Protein AF-A0A3M2RIU7-F1 (afdb_monomer)

Solvent-accessible surface area (backbone atoms only — not comparable to full-atom values): 16379 Å² total; per-residue (Å²): 124,65,81,43,58,47,59,49,98,83,74,46,80,37,81,67,80,42,67,56,66,67,49,52,51,50,53,54,49,54,52,59,68,63,39,52,68,72,52,79,82,65,99,64,93,58,90,78,70,73,82,73,78,59,44,41,33,35,38,46,45,74,26,74,61,46,86,85,56,64,84,71,51,61,56,56,41,64,45,56,57,59,53,54,48,26,59,39,93,60,81,76,85,62,67,42,79,42,32,42,39,65,81,59,66,90,46,60,82,65,56,58,40,36,50,28,26,64,57,88,84,29,34,35,41,56,99,73,40,60,59,88,87,58,83,53,38,32,32,60,41,44,71,85,50,54,70,88,81,70,61,79,89,48,48,30,37,25,40,27,36,78,50,91,63,56,73,70,44,54,47,54,43,46,52,46,32,52,49,51,48,62,64,47,71,80,50,90,67,70,63,62,65,63,42,51,49,76,59,90,96,43,60,32,43,51,37,48,44,59,50,51,52,34,48,51,36,36,78,70,67,64,34,54,73,69,53,26,45,55,42,45,51,32,42,38,43,74,69,67,55,63,65,78,36,70,61,40,49,52,50,37,49,56,51,18,54,50,27,49,77,67,68,37,56,72,62,16,53,55,32,47,53,49,34,58,49,55,56,55,63,71,74,112

Secondary structure (DSSP, 8-state):
--EEEEE-TTS-EEEEEEE-HHHHHHHHHHHHHHS-----------TT---PPPEEEEEEEEEE--SSS-TTTHHHHHHHHHHHHHH-SS-STT-EEEEEEES-TT-HHHHTTS-EEEETTEEEE-TT---TT---EEEEE-GGGS-TTS-SS--EEEEEEEE-S-HHHHHHHHHHHHHHHHHHTT-S---S-EEEEEETTEEEEEEHHHHHHHHHHHHTTS--HHHHHHHHHHHHHHTT--PPPHHHHHHHHHHHHHHHHTT-HHHHHHHHHHHHHHHHHT--

Radius of gyration: 21.41 Å; Cα contacts (8 Å, |Δi|>4): 408; chains: 1; bounding box: 54×56×62 Å

Sequence (284 aa):
MSLRRSVDSHGIPDGPWKADTSDIEAVLSLWLWSMEEPTKAYDEEDPDIKTVEPRINRILSVHSDTAHTDAADRDDDIHEAMQLSLWHKRVNNGLQAYKLRNYHLAELAKSQHAVWWREGDEFVTNSNGPPVVSNDRQRFFGWSNMKKALMKGLSVFHEMMPSNSPLLLNYAQELYSTFLTAITQAVEDLGGNSQATRYGEFIGASNETVDEIQAALVTRGLCDADEAFACTIPTSRTQGLLQPPEEAIAMVGKLADNHLKQKRWNKYAGLANWRIRLLRDNVS

Organism: NCBI:txid2010991

Foldseek 3Di:
DDWDFDADPVRHGDDDIDDDPVVVVVVLVVVVVLADDQPPPDPDPPVPLDPDDAFEKEFLAKAFPPPPDDPVRVLVRVQVVLVLLQADPDDPPFWDKAWEDEPPLPCVVSVLRAKWFDDPRHTYDDPNGDDSPTPHIYHYANCVLDDPPRRDGTTIITTMGTDPDDPSLSVVLNVLLVVVLVVCLPPPELDADKDWDDDPLDIHIDGPSLVVQLCVCCVVPSGHNVSSSSSRVSSCVSSLRDQHDPVSLVVLVVSLVVCVVVVVVVSNVVSVSNSVSSVVSVVD

Nearest PDB structures (foldseek):
  6tmt-assembly1_B  TM=2.531E-01  e=8.350E+00  Pseudomonas phage EL
  4wbi-assembly1_A  TM=2.169E-01  e=8.840E+00  Mus musculus
  8c06-assembly1_D  TM=1.590E-01  e=7.038E+00  Homo sapiens

Structure (mmCIF, N/CA/C/O backbone):
data_AF-A0A3M2RIU7-F1
#
_entry.id   AF-A0A3M2RIU7-F1
#
loop_
_atom_site.group_PDB
_atom_site.id
_atom_site.type_symbol
_atom_site.label_atom_id
_atom_site.label_alt_id
_atom_site.label_comp_id
_atom_site.label_asym_id
_atom_site.label_entity_id
_atom_site.label_seq_id
_atom_site.pdbx_PDB_ins_code
_atom_site.Cartn_x
_atom_site.Cartn_y
_atom_site.Cartn_z
_atom_site.occupancy
_atom_site.B_iso_or_equiv
_atom_site.auth_seq_id
_atom_site.auth_comp_id
_atom_site.auth_asym_id
_atom_site.auth_atom_id
_atom_site.pdbx_PDB_model_num
ATOM 1 N N . MET A 1 1 ? 6.932 -2.140 -22.426 1.00 58.44 1 MET A N 1
ATOM 2 C CA . MET A 1 1 ? 7.097 -3.377 -21.638 1.00 58.44 1 MET A CA 1
ATOM 3 C C . MET A 1 1 ? 6.126 -4.420 -22.165 1.00 58.44 1 MET A C 1
ATOM 5 O O . MET A 1 1 ? 4.926 -4.171 -22.140 1.00 58.44 1 MET A O 1
ATOM 9 N N . SER A 1 2 ? 6.626 -5.542 -22.688 1.00 64.19 2 SER A N 1
ATOM 10 C CA . SER A 1 2 ? 5.772 -6.665 -23.105 1.00 64.19 2 SER A CA 1
ATOM 11 C C . SER A 1 2 ? 5.961 -7.855 -22.166 1.00 64.19 2 SER A C 1
ATOM 13 O O . SER A 1 2 ? 7.055 -8.405 -22.073 1.00 64.19 2 SER A O 1
ATOM 15 N N . LEU A 1 3 ? 4.899 -8.245 -21.458 1.00 71.12 3 LEU A N 1
ATOM 16 C CA . LEU A 1 3 ? 4.855 -9.525 -20.755 1.00 71.12 3 LEU A CA 1
ATOM 17 C C . LEU A 1 3 ? 4.483 -10.604 -21.765 1.00 71.12 3 LEU A C 1
ATOM 19 O O . LEU A 1 3 ? 3.485 -10.485 -22.474 1.00 71.12 3 LEU A O 1
ATOM 23 N N . ARG A 1 4 ? 5.305 -11.646 -21.854 1.00 78.50 4 ARG A N 1
ATOM 24 C CA . ARG A 1 4 ? 5.112 -12.748 -22.797 1.00 78.50 4 ARG A CA 1
ATOM 25 C C . ARG A 1 4 ? 5.033 -14.061 -22.044 1.00 78.50 4 ARG A C 1
ATOM 27 O O . ARG A 1 4 ? 5.776 -14.288 -21.094 1.00 78.50 4 ARG A O 1
ATOM 34 N N . ARG A 1 5 ? 4.164 -14.948 -22.504 1.00 81.06 5 ARG A N 1
ATOM 35 C CA . ARG A 1 5 ? 4.185 -16.363 -22.139 1.00 81.06 5 ARG A CA 1
ATOM 36 C C . ARG A 1 5 ? 4.580 -17.174 -23.358 1.00 81.06 5 ARG A C 1
ATOM 38 O O . ARG A 1 5 ? 4.293 -16.770 -24.485 1.00 81.06 5 ARG A O 1
ATOM 45 N N . SER A 1 6 ? 5.258 -18.296 -23.133 1.00 82.00 6 SER A N 1
ATOM 46 C CA . SER A 1 6 ? 5.339 -19.319 -24.174 1.00 82.00 6 SER A CA 1
ATOM 47 C C . SER A 1 6 ? 3.926 -19.781 -24.509 1.00 82.00 6 SER A C 1
ATOM 49 O O . SER A 1 6 ? 3.017 -19.692 -23.689 1.00 82.00 6 SER A O 1
ATOM 51 N N . VAL A 1 7 ? 3.737 -20.219 -25.741 1.00 86.25 7 VAL A N 1
ATOM 52 C CA . VAL A 1 7 ? 2.468 -20.754 -26.210 1.00 86.25 7 VAL A CA 1
ATOM 53 C C . VAL A 1 7 ? 2.772 -22.134 -26.762 1.00 86.25 7 VAL A C 1
ATOM 55 O O . VAL A 1 7 ? 3.765 -22.298 -27.475 1.00 86.25 7 VAL A O 1
ATOM 58 N N . ASP A 1 8 ? 1.980 -23.124 -26.372 1.00 86.06 8 ASP A N 1
ATOM 59 C CA . ASP A 1 8 ? 2.146 -24.492 -26.843 1.00 86.06 8 ASP A CA 1
ATOM 60 C C . ASP A 1 8 ? 1.701 -24.651 -28.312 1.00 86.06 8 ASP A C 1
ATOM 62 O O . ASP A 1 8 ? 1.256 -23.708 -28.976 1.00 86.06 8 ASP A O 1
ATOM 66 N N . SER A 1 9 ? 1.804 -25.874 -28.839 1.00 86.75 9 SER A N 1
ATOM 67 C CA . SER A 1 9 ? 1.379 -26.202 -30.206 1.00 86.75 9 SER A CA 1
ATOM 68 C C . SER A 1 9 ? -0.117 -25.989 -30.475 1.00 86.75 9 SER A C 1
ATOM 70 O O . SER A 1 9 ? -0.532 -26.043 -31.631 1.00 86.75 9 SER A O 1
ATOM 72 N N . HIS A 1 10 ? -0.928 -25.767 -29.439 1.00 86.31 10 HIS A N 1
ATOM 73 C CA . HIS A 1 10 ? -2.371 -25.558 -29.519 1.00 86.31 10 HIS A CA 1
ATOM 74 C C . HIS A 1 10 ? -2.781 -24.095 -29.328 1.00 86.31 10 HIS A C 1
ATOM 76 O O . HIS A 1 10 ? -3.973 -23.793 -29.358 1.00 86.31 10 HIS A O 1
ATOM 82 N N . GLY A 1 11 ? -1.827 -23.173 -29.168 1.00 80.31 11 GLY A N 1
ATOM 83 C CA . GLY A 1 11 ? -2.150 -21.771 -28.922 1.00 80.31 11 GLY A CA 1
ATOM 84 C C . GLY A 1 11 ? -2.457 -21.466 -27.451 1.00 80.31 11 GLY A C 1
ATOM 85 O O . GLY A 1 11 ? -2.898 -20.357 -27.147 1.00 80.31 11 GLY A O 1
ATOM 86 N N . ILE A 1 12 ? -2.229 -22.416 -26.539 1.00 83.44 12 ILE A N 1
ATOM 87 C CA . ILE A 1 12 ? -2.506 -22.258 -25.112 1.00 83.44 12 ILE A CA 1
ATOM 88 C C . ILE A 1 12 ? -1.255 -21.701 -24.419 1.00 83.44 12 ILE A C 1
ATOM 90 O O . ILE A 1 12 ? -0.153 -22.210 -24.644 1.00 83.44 12 ILE A O 1
ATOM 94 N N . PRO A 1 13 ? -1.379 -20.653 -23.583 1.00 82.75 13 PRO A N 1
ATOM 95 C CA . PRO A 1 13 ? -0.247 -20.133 -22.827 1.00 82.75 13 PRO A CA 1
ATOM 96 C C . PRO A 1 13 ? 0.348 -21.208 -21.908 1.00 82.75 13 PRO A C 1
ATOM 98 O O . PRO A 1 13 ? -0.333 -21.709 -21.015 1.00 82.75 13 PRO A O 1
ATOM 101 N N . ASP A 1 14 ? 1.629 -21.509 -22.098 1.00 82.62 14 ASP A N 1
ATOM 102 C CA . ASP A 1 14 ? 2.403 -22.480 -21.327 1.00 82.62 14 ASP A CA 1
ATOM 103 C C . ASP A 1 14 ? 3.603 -21.797 -20.646 1.00 82.62 14 ASP A C 1
ATOM 105 O O . ASP A 1 14 ? 4.208 -20.860 -21.178 1.00 82.62 14 ASP A O 1
ATOM 109 N N . GLY A 1 15 ? 3.961 -22.254 -19.448 1.00 78.06 15 GLY A N 1
ATOM 110 C CA . GLY A 1 15 ? 5.093 -21.748 -18.673 1.00 78.06 15 GLY A CA 1
ATOM 111 C C . GLY A 1 15 ? 4.880 -20.403 -17.947 1.00 78.06 15 GLY A C 1
ATOM 112 O O . GLY A 1 15 ? 3.777 -19.839 -17.901 1.00 78.06 15 GLY A O 1
ATOM 113 N N . PRO A 1 16 ? 5.936 -19.883 -17.293 1.00 77.50 16 PRO A N 1
ATOM 114 C CA . PRO A 1 16 ? 5.872 -18.631 -16.547 1.00 77.50 16 PRO A CA 1
ATOM 115 C C . PRO A 1 16 ? 5.833 -17.416 -17.481 1.00 77.50 16 PRO A C 1
ATOM 117 O O . PRO A 1 16 ? 6.343 -17.452 -18.603 1.00 77.50 16 PRO A O 1
ATOM 120 N N . TRP A 1 17 ? 5.263 -16.315 -16.989 1.00 77.44 17 TRP A N 1
ATOM 121 C CA . TRP A 1 17 ? 5.417 -15.012 -17.630 1.00 77.44 17 TRP A CA 1
ATOM 122 C C . TRP A 1 17 ? 6.894 -14.610 -17.668 1.00 77.44 17 TRP A C 1
ATOM 124 O O . TRP A 1 17 ? 7.628 -14.788 -16.697 1.00 77.44 17 TRP A O 1
ATOM 134 N N . LYS A 1 18 ? 7.320 -14.063 -18.804 1.00 79.19 18 LYS A N 1
ATOM 135 C CA . LYS A 1 18 ? 8.655 -13.522 -19.039 1.00 79.19 18 LYS A CA 1
ATOM 136 C C . LYS A 1 18 ? 8.529 -12.064 -19.455 1.00 79.19 18 LYS A C 1
ATOM 138 O O . LYS A 1 18 ? 7.666 -11.717 -20.261 1.00 79.19 18 LYS A O 1
ATOM 143 N N . ALA A 1 19 ? 9.410 -11.235 -18.922 1.00 79.00 19 ALA A N 1
ATOM 144 C CA . ALA A 1 19 ? 9.637 -9.876 -19.384 1.00 79.00 19 ALA A CA 1
ATOM 145 C C . ALA A 1 19 ? 11.062 -9.787 -19.934 1.00 79.00 19 ALA A C 1
ATOM 147 O O . ALA A 1 19 ? 11.950 -10.498 -19.460 1.00 79.00 19 ALA A O 1
ATOM 148 N N . ASP A 1 20 ? 11.270 -8.932 -20.929 1.00 83.25 20 ASP A N 1
ATOM 149 C CA . ASP A 1 20 ? 12.616 -8.596 -21.378 1.00 83.25 20 ASP A CA 1
ATOM 150 C C . ASP A 1 20 ? 13.278 -7.701 -20.319 1.00 83.25 20 ASP A C 1
ATOM 152 O O . ASP A 1 20 ? 12.733 -6.660 -19.940 1.00 83.25 20 ASP A O 1
ATOM 156 N N . THR A 1 21 ? 14.433 -8.125 -19.805 1.00 82.75 21 THR A N 1
ATOM 157 C CA . THR A 1 21 ? 15.192 -7.359 -18.814 1.00 82.75 21 THR A CA 1
ATOM 158 C C . THR A 1 21 ? 15.578 -5.989 -19.361 1.00 82.75 21 THR A C 1
ATOM 160 O O . THR A 1 21 ? 15.453 -5.006 -18.639 1.00 82.75 21 THR A O 1
ATOM 163 N N . SER A 1 22 ? 15.942 -5.893 -20.642 1.00 83.94 22 SER A N 1
ATOM 164 C CA . SER A 1 22 ? 16.300 -4.623 -21.272 1.00 83.94 22 SER A CA 1
ATOM 165 C C . SER A 1 22 ? 15.099 -3.682 -21.402 1.00 83.94 22 SER A C 1
ATOM 167 O O . SER A 1 22 ? 15.257 -2.477 -21.223 1.00 83.94 22 SER A O 1
ATOM 169 N N . ASP A 1 23 ? 13.886 -4.206 -21.626 1.00 83.19 23 ASP A N 1
ATOM 170 C CA . ASP A 1 23 ? 12.660 -3.390 -21.597 1.00 83.19 23 ASP A CA 1
ATOM 171 C C . ASP A 1 23 ? 12.414 -2.812 -20.197 1.00 83.19 23 ASP A C 1
ATOM 173 O O . ASP A 1 23 ? 12.028 -1.650 -20.062 1.00 83.19 23 ASP A O 1
ATOM 177 N N . ILE A 1 24 ? 12.603 -3.626 -19.152 1.00 80.94 24 ILE A N 1
ATOM 178 C CA . ILE A 1 24 ? 12.434 -3.193 -17.760 1.00 80.94 24 ILE A CA 1
ATOM 179 C C . ILE A 1 24 ? 13.492 -2.141 -17.407 1.00 80.94 24 ILE A C 1
ATOM 181 O O . ILE A 1 24 ? 13.143 -1.082 -16.895 1.00 80.94 24 ILE A O 1
ATOM 185 N N . GLU A 1 25 ? 14.761 -2.390 -17.727 1.00 82.94 25 GLU A N 1
ATOM 186 C CA . GLU A 1 25 ? 15.873 -1.458 -17.503 1.00 82.94 25 GLU A CA 1
ATOM 187 C C . GLU A 1 25 ? 15.689 -0.135 -18.241 1.00 82.94 25 GLU A C 1
ATOM 189 O O . GLU A 1 25 ? 15.933 0.923 -17.661 1.00 82.94 25 GLU A O 1
ATOM 194 N N . ALA A 1 26 ? 15.208 -0.164 -19.486 1.00 83.56 26 ALA A N 1
ATOM 195 C CA . ALA A 1 26 ? 14.917 1.042 -20.250 1.00 83.56 26 ALA A CA 1
ATOM 196 C C . ALA A 1 26 ? 13.794 1.858 -19.598 1.00 83.56 26 ALA A C 1
ATOM 198 O O . ALA A 1 26 ? 13.928 3.070 -19.441 1.00 83.56 26 ALA A O 1
ATOM 199 N N . VAL A 1 27 ? 12.711 1.200 -19.169 1.00 82.69 27 VAL A N 1
ATOM 200 C CA . VAL A 1 27 ? 11.603 1.860 -18.464 1.00 82.69 27 VAL A CA 1
ATOM 201 C C . VAL A 1 27 ? 12.081 2.446 -17.131 1.00 82.69 27 VAL A C 1
ATOM 203 O O . VAL A 1 27 ? 11.783 3.609 -16.857 1.00 82.69 27 VAL A O 1
ATOM 206 N N . LEU A 1 28 ? 12.895 1.706 -16.360 1.00 81.12 28 LEU A N 1
ATOM 207 C CA . LEU A 1 28 ? 13.474 2.223 -15.117 1.00 81.12 28 LEU A CA 1
ATOM 208 C C . LEU A 1 28 ? 14.417 3.401 -15.342 1.00 81.12 28 LEU A C 1
ATOM 210 O O . LEU A 1 28 ? 14.359 4.384 -14.605 1.00 81.12 28 LEU A O 1
ATOM 214 N N . SER A 1 29 ? 15.226 3.346 -16.392 1.00 77.50 29 SER A N 1
ATOM 215 C CA . SER A 1 29 ? 16.160 4.418 -16.727 1.00 77.50 29 SER A CA 1
ATOM 216 C C . SER A 1 29 ? 15.432 5.686 -17.177 1.00 77.50 29 SER A C 1
ATOM 218 O O . SER A 1 29 ? 15.749 6.770 -16.698 1.00 77.50 29 SER A O 1
ATOM 220 N N . LEU A 1 30 ? 14.426 5.561 -18.051 1.00 81.56 30 LEU A N 1
ATOM 221 C CA . LEU A 1 30 ? 13.634 6.693 -18.546 1.00 81.56 30 LEU A CA 1
ATOM 222 C C . LEU A 1 30 ? 12.856 7.383 -17.431 1.00 81.56 30 LEU A C 1
ATOM 224 O O . LEU A 1 30 ? 12.767 8.608 -17.403 1.00 81.56 30 LEU A O 1
ATOM 228 N N . TRP A 1 31 ? 12.303 6.609 -16.501 1.00 79.62 31 TRP A N 1
ATOM 229 C CA . TRP A 1 31 ? 11.597 7.192 -15.372 1.00 79.62 31 TRP A CA 1
ATOM 230 C C . TRP A 1 31 ? 12.562 7.872 -14.408 1.00 79.62 31 TRP A C 1
ATOM 232 O O . TRP A 1 31 ? 12.297 8.997 -13.992 1.00 79.62 31 TRP A O 1
ATOM 242 N N . LEU A 1 32 ? 13.710 7.256 -14.104 1.00 79.31 32 LEU A N 1
ATOM 243 C CA . LEU A 1 32 ? 14.744 7.903 -13.296 1.00 79.31 32 LEU A CA 1
ATOM 244 C C . LEU A 1 32 ? 15.203 9.223 -13.934 1.00 79.31 32 LEU A C 1
ATOM 246 O O . LEU A 1 32 ? 15.349 10.214 -13.230 1.00 79.31 32 LEU A O 1
ATOM 250 N N . TRP A 1 33 ? 15.349 9.260 -15.261 1.00 78.19 33 TRP A N 1
ATOM 251 C CA . TRP A 1 33 ? 15.636 10.484 -16.018 1.00 78.19 33 TRP A CA 1
ATOM 252 C C . TRP A 1 33 ? 14.515 11.526 -15.966 1.00 78.19 33 TRP A C 1
ATOM 254 O O . TRP A 1 33 ? 14.788 12.715 -16.079 1.00 78.19 33 TRP A O 1
ATOM 264 N N . SER A 1 34 ? 13.261 11.099 -15.812 1.00 75.69 34 SER A N 1
ATOM 265 C CA . SER A 1 34 ? 12.116 12.004 -15.667 1.00 75.69 34 SER A CA 1
ATOM 266 C C . SER A 1 34 ? 12.005 12.621 -14.270 1.00 75.69 34 SER A C 1
ATOM 268 O O . SER A 1 34 ? 11.196 13.525 -14.066 1.00 75.69 34 SER A O 1
ATOM 270 N N . MET A 1 35 ? 12.801 12.140 -13.306 1.00 75.50 35 MET A N 1
ATOM 271 C CA . MET A 1 35 ? 12.809 12.693 -11.961 1.00 75.50 35 MET A CA 1
ATOM 272 C C . MET A 1 35 ? 13.390 14.098 -11.992 1.00 75.50 35 MET A C 1
ATOM 274 O O . MET A 1 35 ? 14.531 14.301 -12.398 1.00 75.50 35 MET A O 1
ATOM 278 N N . GLU A 1 36 ? 12.617 15.065 -11.507 1.00 67.94 36 GLU A N 1
ATOM 279 C CA . GLU A 1 36 ? 13.131 16.411 -11.309 1.00 67.94 36 GLU A CA 1
ATOM 280 C C . GLU A 1 36 ? 14.207 16.342 -10.218 1.00 67.94 36 GLU A C 1
ATOM 282 O O . GLU A 1 36 ? 13.944 16.002 -9.050 1.00 67.94 36 GLU A O 1
ATOM 287 N N . GLU A 1 37 ? 15.457 16.594 -10.609 1.00 63.72 37 GLU A N 1
ATOM 288 C CA . GLU A 1 37 ? 16.496 16.922 -9.647 1.00 63.72 37 GLU A CA 1
ATOM 289 C C . GLU A 1 37 ? 16.091 18.221 -8.946 1.00 63.72 37 GLU A C 1
ATOM 291 O O . GLU A 1 37 ? 15.530 19.112 -9.588 1.00 63.72 37 GLU A O 1
ATOM 296 N N . PRO A 1 38 ? 16.341 18.357 -7.632 1.00 55.91 38 PRO A N 1
ATOM 297 C CA . PRO A 1 38 ? 16.180 19.648 -6.988 1.00 55.91 38 PRO A CA 1
ATOM 298 C C . PRO A 1 38 ? 17.065 20.64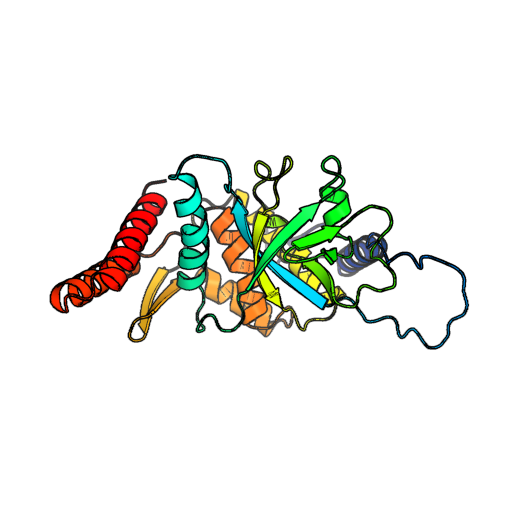6 -7.739 1.00 55.91 38 PRO A C 1
ATOM 300 O O . PRO A 1 38 ? 18.292 20.541 -7.700 1.00 55.91 38 PRO A O 1
ATOM 303 N N . THR A 1 39 ? 16.442 21.580 -8.456 1.00 50.66 39 THR A N 1
ATOM 304 C CA . THR A 1 39 ? 17.140 22.646 -9.166 1.00 50.66 39 THR A CA 1
ATOM 305 C C . THR A 1 39 ? 18.082 23.318 -8.181 1.00 50.66 39 THR A C 1
ATOM 307 O O . THR A 1 39 ? 17.656 23.788 -7.123 1.00 50.66 39 THR A O 1
ATOM 310 N N . LYS A 1 40 ? 19.379 23.340 -8.508 1.00 51.09 40 LYS A N 1
ATOM 311 C CA . LYS A 1 40 ? 20.345 24.195 -7.820 1.00 51.09 40 LYS A CA 1
ATOM 312 C C . LYS A 1 40 ? 19.903 25.628 -8.078 1.00 51.09 40 LYS A C 1
ATOM 314 O O . LYS A 1 40 ? 20.187 26.198 -9.127 1.00 51.09 40 LYS A O 1
ATOM 319 N N . ALA A 1 41 ? 19.118 26.186 -7.168 1.00 46.09 41 ALA A N 1
ATOM 320 C CA . ALA A 1 41 ? 18.877 27.609 -7.180 1.00 46.09 41 ALA A CA 1
ATOM 321 C C . ALA A 1 41 ? 20.217 28.271 -6.829 1.00 46.09 41 ALA A C 1
ATOM 323 O O . ALA A 1 41 ? 20.639 28.217 -5.677 1.00 46.09 41 ALA A O 1
ATOM 324 N N . TYR A 1 42 ? 20.826 28.873 -7.851 1.00 46.22 42 TYR A N 1
ATOM 325 C CA . TYR A 1 42 ? 22.001 29.747 -7.843 1.00 46.22 42 TYR A CA 1
ATOM 326 C C . TYR A 1 42 ? 23.379 29.071 -7.926 1.00 46.22 42 TYR A C 1
ATOM 328 O O . TYR A 1 42 ? 23.787 28.293 -7.067 1.00 46.22 42 TYR A O 1
ATOM 336 N N . ASP A 1 43 ? 24.096 29.445 -8.990 1.00 42.75 43 ASP A N 1
ATOM 337 C CA . ASP A 1 43 ? 25.527 29.250 -9.235 1.00 42.75 43 ASP A CA 1
ATOM 338 C C . ASP A 1 43 ? 26.386 30.056 -8.240 1.00 42.75 43 ASP A C 1
ATOM 340 O O . ASP A 1 43 ? 27.192 30.897 -8.634 1.00 42.75 43 ASP A O 1
ATOM 344 N N . GLU A 1 44 ? 26.222 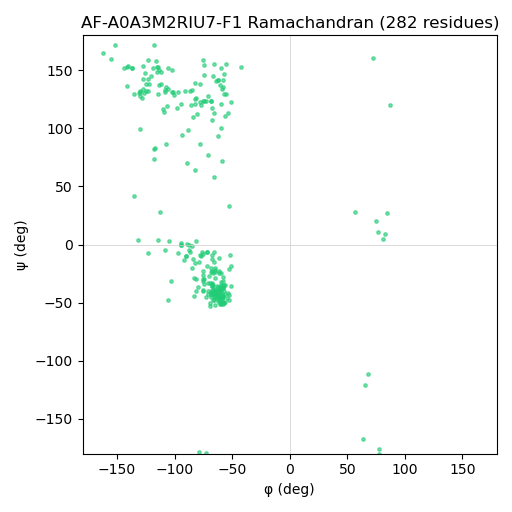29.829 -6.939 1.00 46.91 44 GLU A N 1
ATOM 345 C CA . GLU A 1 44 ? 27.255 30.197 -5.975 1.00 46.91 44 GLU A CA 1
ATOM 346 C C . GLU A 1 44 ? 27.888 28.915 -5.452 1.00 46.91 44 GLU A C 1
ATOM 348 O O . GLU A 1 44 ? 27.246 28.064 -4.836 1.00 46.91 44 GLU A O 1
ATOM 353 N N . GLU A 1 45 ? 29.162 28.770 -5.804 1.00 46.44 45 GLU A N 1
ATOM 354 C CA . GLU A 1 45 ? 30.104 27.760 -5.352 1.00 46.44 45 GLU A CA 1
ATOM 355 C C . GLU A 1 45 ? 30.254 27.820 -3.824 1.00 46.44 45 GLU A C 1
ATOM 357 O O . GLU A 1 45 ? 31.280 28.259 -3.310 1.00 46.44 45 GLU A O 1
ATOM 362 N N . ASP A 1 46 ? 29.235 27.394 -3.079 1.00 48.88 46 ASP A N 1
ATOM 363 C CA . ASP A 1 46 ? 29.389 27.044 -1.674 1.00 48.88 46 ASP A CA 1
ATOM 364 C C . ASP A 1 46 ? 29.649 25.529 -1.583 1.00 48.88 46 ASP A C 1
ATOM 366 O O . ASP A 1 46 ? 28.708 24.724 -1.608 1.00 48.88 46 ASP A O 1
ATOM 370 N N . PRO A 1 47 ? 30.926 25.099 -1.544 1.00 49.50 47 PRO A N 1
ATOM 371 C CA . PRO A 1 47 ? 31.293 23.687 -1.491 1.00 49.50 47 PRO A CA 1
ATOM 372 C C . PRO A 1 47 ? 30.852 22.996 -0.191 1.00 49.50 47 PRO A C 1
ATOM 374 O O . PRO A 1 47 ? 31.002 21.777 -0.090 1.00 49.50 47 PRO A O 1
ATOM 377 N N . ASP A 1 48 ? 30.314 23.734 0.789 1.00 50.78 48 ASP A N 1
ATOM 378 C CA . ASP A 1 48 ? 29.930 23.201 2.098 1.00 50.78 48 ASP A CA 1
ATOM 379 C C . ASP A 1 48 ? 28.436 22.845 2.220 1.00 50.78 48 ASP A C 1
ATOM 381 O O . ASP A 1 48 ? 28.026 22.189 3.186 1.00 50.78 48 ASP A O 1
ATOM 385 N N . ILE A 1 49 ? 27.604 23.173 1.220 1.00 52.78 49 ILE A N 1
ATOM 386 C CA . ILE A 1 49 ? 26.217 22.690 1.182 1.00 52.78 49 ILE A CA 1
ATOM 387 C C . ILE A 1 49 ? 26.224 21.237 0.703 1.00 52.78 49 ILE A C 1
ATOM 389 O O . ILE A 1 49 ? 26.045 20.930 -0.476 1.00 52.78 49 ILE A O 1
ATOM 393 N N . LYS A 1 50 ? 26.400 20.306 1.646 1.00 52.75 50 LYS A N 1
ATOM 394 C CA . LYS A 1 50 ? 26.104 18.888 1.410 1.00 52.75 50 LYS A CA 1
ATOM 395 C C . LYS A 1 50 ? 24.667 18.783 0.906 1.00 52.75 50 LYS A C 1
ATOM 397 O O . LYS A 1 50 ? 23.727 19.054 1.652 1.00 52.75 50 LYS A O 1
ATOM 402 N N . THR A 1 51 ? 24.490 18.378 -0.348 1.00 58.47 51 THR A N 1
ATOM 403 C CA . THR A 1 51 ? 23.181 18.025 -0.896 1.00 58.47 51 THR A CA 1
ATOM 404 C C . THR A 1 51 ? 22.608 16.883 -0.068 1.00 58.47 51 THR A C 1
ATOM 406 O O . THR A 1 51 ? 23.015 15.733 -0.215 1.00 58.47 51 THR A O 1
ATOM 409 N N . VAL A 1 52 ? 21.698 17.210 0.850 1.00 65.25 52 VAL A N 1
ATOM 410 C CA . VAL A 1 52 ? 20.949 16.216 1.617 1.00 65.25 52 VAL A CA 1
ATOM 411 C C . VAL A 1 52 ? 20.032 15.496 0.637 1.00 65.25 52 VAL A C 1
ATOM 413 O O . VAL A 1 52 ? 19.172 16.127 0.015 1.00 65.25 52 VAL A O 1
ATOM 416 N N . GLU A 1 53 ? 20.238 14.189 0.477 1.00 75.19 53 GLU A N 1
ATOM 417 C CA . GLU A 1 53 ? 19.335 13.359 -0.314 1.00 75.19 53 GLU A CA 1
ATOM 418 C C . GLU A 1 53 ? 17.913 13.468 0.258 1.00 75.19 53 GLU A C 1
ATOM 420 O O . GLU A 1 53 ? 17.728 13.325 1.473 1.00 75.19 53 GLU A O 1
ATOM 425 N N . PRO A 1 54 ? 16.899 13.750 -0.583 1.00 82.94 54 PRO A N 1
ATOM 426 C CA . PRO A 1 54 ? 15.520 13.779 -0.126 1.00 82.94 54 PRO A CA 1
ATOM 427 C C . PRO A 1 54 ? 15.128 12.436 0.489 1.00 82.94 54 PRO A C 1
ATOM 429 O O . PRO A 1 54 ? 15.396 11.382 -0.089 1.00 82.94 54 PRO A O 1
ATOM 432 N N . ARG A 1 55 ? 14.445 12.473 1.635 1.00 88.19 55 ARG A N 1
ATOM 433 C CA . ARG A 1 55 ? 13.866 11.266 2.237 1.00 88.19 55 ARG A CA 1
ATOM 434 C C . ARG A 1 55 ? 12.764 10.717 1.340 1.00 88.19 55 ARG A C 1
ATOM 436 O O . ARG A 1 55 ? 12.162 11.460 0.568 1.00 88.19 55 ARG A O 1
ATOM 443 N N . ILE A 1 56 ? 12.485 9.425 1.447 1.00 88.81 56 ILE A N 1
ATOM 444 C CA . ILE A 1 56 ? 11.453 8.783 0.640 1.00 88.81 56 ILE A CA 1
ATOM 445 C C . ILE A 1 56 ? 10.321 8.318 1.543 1.00 88.81 56 ILE A C 1
ATOM 447 O O . ILE A 1 56 ? 10.546 7.611 2.524 1.00 88.81 56 ILE A O 1
ATOM 451 N N . ASN A 1 57 ? 9.099 8.688 1.176 1.00 88.50 57 ASN A N 1
ATOM 452 C CA . ASN A 1 57 ? 7.881 8.298 1.867 1.00 88.50 57 ASN A CA 1
ATOM 453 C C . ASN A 1 57 ? 6.896 7.686 0.865 1.00 88.50 57 ASN A C 1
ATOM 455 O O . ASN A 1 57 ? 6.773 8.144 -0.271 1.00 88.50 57 ASN A O 1
ATOM 459 N N . ARG A 1 58 ? 6.164 6.657 1.289 1.00 87.12 58 ARG A N 1
ATOM 460 C CA . ARG A 1 58 ? 5.081 6.048 0.506 1.00 87.12 58 ARG A CA 1
ATOM 461 C C . ARG A 1 58 ? 3.730 6.508 1.019 1.00 87.12 58 ARG A C 1
ATOM 463 O O . ARG A 1 58 ? 3.480 6.427 2.216 1.00 87.12 58 ARG A O 1
ATOM 470 N N . ILE A 1 59 ? 2.874 6.939 0.105 1.00 86.25 59 ILE A N 1
ATOM 471 C CA . ILE A 1 59 ? 1.469 7.260 0.324 1.00 86.25 59 ILE A CA 1
ATOM 472 C C . ILE A 1 59 ? 0.688 5.949 0.411 1.00 86.25 59 ILE A C 1
ATOM 474 O O . ILE A 1 59 ? 0.664 5.162 -0.537 1.00 86.25 59 ILE A O 1
ATOM 478 N N . LEU A 1 60 ? 0.034 5.727 1.547 1.00 84.31 60 LEU A N 1
ATOM 479 C CA . LEU A 1 60 ? -0.765 4.531 1.818 1.00 84.31 60 LEU A CA 1
ATOM 480 C C . LEU A 1 60 ? -2.264 4.800 1.699 1.00 84.31 60 LEU A C 1
ATOM 482 O O . LEU A 1 60 ? -3.028 3.911 1.334 1.00 84.31 60 LEU A O 1
ATOM 486 N N . SER A 1 61 ? -2.681 6.023 2.010 1.00 78.81 61 SER A N 1
ATOM 487 C CA . SER A 1 61 ? -4.071 6.467 1.963 1.00 78.81 61 SER A CA 1
ATOM 488 C C . SER A 1 61 ? -4.139 7.979 1.771 1.00 78.81 61 SER A C 1
ATOM 490 O O . SER A 1 61 ? -3.172 8.696 2.040 1.00 78.81 61 SER A O 1
ATOM 492 N N . VAL A 1 62 ? -5.291 8.439 1.292 1.00 72.62 62 VAL A N 1
ATOM 493 C CA . VAL A 1 62 ? -5.615 9.828 0.980 1.00 72.62 62 VAL A CA 1
ATOM 494 C C . VAL A 1 62 ? -6.900 10.200 1.711 1.00 72.62 62 VAL A C 1
ATOM 496 O O . VAL A 1 62 ? -7.902 9.499 1.602 1.00 72.62 62 VAL A O 1
ATOM 499 N N . HIS A 1 63 ? -6.872 11.330 2.402 1.00 69.19 63 HIS A N 1
ATOM 500 C CA . HIS A 1 63 ? -7.936 11.837 3.263 1.00 69.19 63 HIS A CA 1
ATOM 501 C C . HIS A 1 63 ? -8.202 13.305 2.903 1.00 69.19 63 HIS A C 1
ATOM 503 O O . HIS A 1 63 ? -7.260 14.096 2.765 1.00 69.19 63 HIS A O 1
ATOM 509 N N . SER A 1 64 ? -9.458 13.689 2.693 1.00 56.38 64 SER A N 1
ATOM 510 C CA . SER A 1 64 ? -9.789 15.066 2.317 1.00 56.38 64 SER A CA 1
ATOM 511 C C . SER A 1 64 ? -9.680 15.993 3.517 1.00 56.38 64 SER A C 1
ATOM 513 O O . SER A 1 64 ? -10.422 15.807 4.466 1.00 56.38 64 SER A O 1
ATOM 515 N N . ASP A 1 65 ? -8.876 17.061 3.453 1.00 53.00 65 ASP A N 1
ATOM 516 C CA . ASP A 1 65 ? -8.926 18.120 4.474 1.00 53.00 65 ASP A CA 1
ATOM 517 C C . ASP A 1 65 ? -10.227 18.927 4.332 1.00 53.00 65 ASP A C 1
ATOM 519 O O . ASP A 1 65 ? -10.265 20.036 3.794 1.00 53.00 65 ASP A O 1
ATOM 523 N N . THR A 1 66 ? -11.342 18.370 4.786 1.00 50.19 66 THR A N 1
ATOM 524 C CA . THR A 1 66 ? -12.621 19.070 4.866 1.00 50.19 66 THR A CA 1
ATOM 525 C C . THR A 1 66 ? -12.650 19.896 6.142 1.00 50.19 66 THR A C 1
ATOM 527 O O . THR A 1 66 ? -13.454 19.704 7.056 1.00 50.19 66 THR A O 1
ATOM 530 N N . ALA A 1 67 ? -11.750 20.875 6.213 1.00 43.78 67 ALA A N 1
ATOM 531 C CA . ALA A 1 67 ? -11.809 21.927 7.218 1.00 43.78 67 ALA A CA 1
ATOM 532 C C . ALA A 1 67 ? -13.023 22.863 7.011 1.00 43.78 67 ALA A C 1
ATOM 534 O O . ALA A 1 67 ? -13.352 23.632 7.919 1.00 43.78 67 ALA A O 1
ATOM 535 N N . HIS A 1 68 ? -13.707 22.796 5.856 1.00 44.12 68 HIS A N 1
ATOM 536 C CA . HIS A 1 68 ? -14.759 23.744 5.457 1.00 44.12 68 HIS A CA 1
ATOM 537 C C . HIS A 1 68 ? -16.079 23.137 4.945 1.00 44.12 68 HIS A C 1
ATOM 539 O O . HIS A 1 68 ? -16.965 23.905 4.573 1.00 44.12 68 HIS A O 1
ATOM 545 N N . THR A 1 69 ? -16.258 21.816 4.953 1.00 42.12 69 THR A N 1
ATOM 546 C CA . THR A 1 69 ? -17.550 21.175 4.633 1.00 42.12 69 THR A CA 1
ATOM 547 C C . THR A 1 69 ? -18.102 20.423 5.842 1.00 42.12 69 THR A C 1
ATOM 549 O O . THR A 1 69 ? -17.382 20.181 6.811 1.00 42.12 69 THR A O 1
ATOM 552 N N . ASP A 1 70 ? -19.421 20.206 5.827 1.00 42.78 70 ASP A N 1
ATOM 553 C CA . ASP A 1 70 ? -20.252 19.732 6.937 1.00 42.78 70 ASP A CA 1
ATOM 554 C C . ASP A 1 70 ? -19.616 18.595 7.755 1.00 42.78 70 ASP A C 1
ATOM 556 O O . ASP A 1 70 ? -18.850 17.781 7.248 1.00 42.78 70 ASP A O 1
ATOM 560 N N . ALA A 1 71 ? -19.988 18.497 9.037 1.00 44.66 71 ALA A N 1
ATOM 561 C CA . ALA A 1 71 ? -19.453 17.538 10.015 1.00 44.66 71 ALA A CA 1
ATOM 562 C C . ALA A 1 71 ? -19.464 16.049 9.586 1.00 44.66 71 ALA A C 1
ATOM 564 O O . ALA A 1 71 ? -18.878 15.226 10.285 1.00 44.66 71 ALA A O 1
ATOM 565 N N . ALA A 1 72 ? -20.109 15.711 8.467 1.00 45.50 72 ALA A N 1
ATOM 566 C CA . ALA A 1 72 ? -20.082 14.396 7.842 1.00 45.50 72 ALA A CA 1
ATOM 567 C C . ALA A 1 72 ? -18.705 14.023 7.253 1.00 45.50 72 ALA A C 1
ATOM 569 O O . ALA A 1 72 ? -18.318 12.867 7.375 1.00 45.50 72 ALA A O 1
ATOM 570 N N . ASP A 1 73 ? -17.939 14.971 6.699 1.00 41.03 73 ASP A N 1
ATOM 571 C CA . ASP A 1 73 ? -16.689 14.640 5.986 1.00 41.03 73 ASP A CA 1
ATOM 572 C C . ASP A 1 73 ? -15.493 14.422 6.937 1.00 41.03 73 ASP A C 1
ATOM 574 O O . ASP A 1 73 ? -14.623 13.595 6.678 1.00 41.03 73 ASP A O 1
ATOM 578 N N . ARG A 1 74 ? -15.466 15.079 8.111 1.00 41.41 74 ARG A N 1
ATOM 579 C CA . ARG A 1 74 ? -14.422 14.839 9.140 1.00 41.41 74 ARG A CA 1
ATOM 580 C C . ARG A 1 74 ? -14.415 13.408 9.672 1.00 41.41 74 ARG A C 1
ATOM 582 O O . ARG A 1 74 ? -13.418 12.957 10.236 1.00 41.41 74 ARG A O 1
ATOM 589 N N . ASP A 1 75 ? -15.540 12.717 9.542 1.00 45.06 75 ASP A N 1
ATOM 590 C CA . ASP A 1 75 ? -15.671 11.332 9.952 1.00 45.06 75 ASP A CA 1
ATOM 591 C C . ASP A 1 75 ? -14.968 10.383 8.955 1.00 45.06 75 ASP A C 1
ATOM 593 O O . ASP A 1 75 ? -14.459 9.344 9.384 1.00 45.06 75 ASP A O 1
ATOM 597 N N . ASP A 1 76 ? -14.820 10.761 7.681 1.00 47.12 76 ASP A N 1
ATOM 598 C CA . ASP A 1 76 ? -14.212 9.944 6.615 1.00 47.12 76 ASP A CA 1
ATOM 599 C C . ASP A 1 76 ? -12.662 9.914 6.644 1.00 47.12 76 ASP A C 1
ATOM 601 O O . ASP A 1 76 ? -12.032 9.006 6.093 1.00 47.12 76 ASP A O 1
ATOM 605 N N . ASP A 1 77 ? -12.010 10.823 7.372 1.00 44.19 77 ASP A N 1
ATOM 606 C CA . ASP A 1 77 ? -10.542 10.838 7.480 1.00 44.19 77 ASP A CA 1
ATOM 607 C C . ASP A 1 77 ? -10.019 9.855 8.542 1.00 44.19 77 ASP A C 1
ATOM 609 O O . ASP A 1 77 ? -9.115 9.058 8.285 1.00 44.19 77 ASP A O 1
ATOM 613 N N . ILE A 1 78 ? -10.650 9.820 9.724 1.00 48.88 78 ILE A N 1
ATOM 614 C CA . ILE A 1 78 ? -10.368 8.821 10.779 1.00 48.88 78 ILE A CA 1
ATOM 615 C C . ILE A 1 78 ? -10.740 7.399 10.293 1.00 48.88 78 ILE A C 1
ATOM 617 O O . ILE A 1 78 ? -10.201 6.400 10.771 1.00 48.88 78 ILE A O 1
ATOM 621 N N . HIS A 1 79 ? -11.647 7.303 9.315 1.00 54.53 79 HIS A N 1
ATOM 622 C CA . HIS A 1 79 ? -12.149 6.071 8.700 1.00 54.53 79 HIS A CA 1
ATOM 623 C C . HIS A 1 79 ? -11.078 5.288 7.928 1.00 54.53 79 HIS A C 1
ATOM 625 O O . HIS A 1 79 ? -10.897 4.097 8.177 1.00 54.53 79 HIS A O 1
ATOM 631 N N . GLU A 1 80 ? -10.353 5.937 7.018 1.00 55.41 80 GLU A N 1
ATOM 632 C CA . GLU A 1 80 ? -9.388 5.258 6.141 1.00 55.41 80 GLU A CA 1
ATOM 633 C C . GLU A 1 80 ? -8.134 4.782 6.919 1.00 55.41 80 GLU A C 1
ATOM 635 O O . GLU A 1 80 ? -7.630 3.683 6.677 1.00 55.41 80 GLU A O 1
ATOM 640 N N . ALA A 1 81 ? -7.725 5.534 7.947 1.00 55.56 81 ALA A N 1
ATOM 641 C CA . ALA A 1 81 ? -6.631 5.200 8.864 1.00 55.56 81 ALA A CA 1
ATOM 642 C C . ALA A 1 81 ? -6.912 3.929 9.685 1.00 55.56 81 ALA A C 1
ATOM 644 O O . ALA A 1 81 ? -6.104 2.998 9.797 1.00 55.56 81 ALA A O 1
ATOM 645 N N . MET A 1 82 ? -8.130 3.842 10.233 1.00 57.62 82 MET A N 1
ATOM 646 C CA . MET A 1 82 ? -8.571 2.669 10.991 1.00 57.62 82 MET A CA 1
ATOM 647 C C . MET A 1 82 ? -8.741 1.429 10.103 1.00 57.62 82 MET A C 1
ATOM 649 O O . MET A 1 82 ? -8.622 0.309 10.595 1.00 57.62 82 MET A O 1
ATOM 653 N N . GLN A 1 83 ? -8.967 1.593 8.800 1.00 67.81 83 GLN A N 1
ATOM 654 C CA . GLN A 1 83 ? -9.081 0.476 7.860 1.00 67.81 83 GLN A CA 1
ATOM 655 C C . GLN A 1 83 ? -7.724 -0.054 7.397 1.00 67.81 83 GLN A C 1
ATOM 657 O O . GLN A 1 83 ? -7.550 -1.268 7.341 1.00 67.81 83 GLN A O 1
ATOM 662 N N . LEU A 1 84 ? -6.736 0.807 7.131 1.00 75.69 84 LEU A N 1
ATOM 663 C CA . LEU A 1 84 ? -5.369 0.345 6.854 1.00 75.69 84 LEU A CA 1
ATOM 664 C C . LEU A 1 84 ? -4.780 -0.421 8.039 1.00 75.69 84 LEU A C 1
ATOM 666 O O . LEU A 1 84 ? -4.168 -1.474 7.852 1.00 75.69 84 LEU A O 1
ATOM 670 N N . SER A 1 85 ? -5.036 0.054 9.261 1.00 74.69 85 SER A N 1
ATOM 671 C CA . SER A 1 85 ? -4.576 -0.630 10.473 1.00 74.69 85 SER A CA 1
ATOM 672 C C . SER A 1 85 ? -5.208 -2.010 10.692 1.00 74.69 85 SER A C 1
ATOM 674 O O . SER A 1 85 ? -4.608 -2.831 11.381 1.00 74.69 85 SER A O 1
ATOM 676 N N . LEU A 1 86 ? -6.357 -2.310 10.067 1.00 82.94 86 LEU A N 1
ATOM 677 C CA . LEU A 1 86 ? -6.915 -3.664 10.071 1.00 82.94 86 LEU A CA 1
ATOM 678 C C . LEU A 1 86 ? -5.976 -4.639 9.351 1.00 82.94 86 LEU A C 1
ATOM 680 O O . LEU A 1 86 ? -5.750 -5.739 9.831 1.00 82.94 86 LEU A O 1
ATOM 684 N N . TRP A 1 87 ? -5.405 -4.247 8.217 1.00 84.94 87 TRP A N 1
ATOM 685 C CA . TRP A 1 87 ? -4.561 -5.123 7.393 1.00 84.94 87 TRP A CA 1
ATOM 686 C C . TRP A 1 87 ? -3.078 -5.057 7.766 1.00 84.94 87 TRP A C 1
ATOM 688 O O . TRP A 1 87 ? -2.264 -5.849 7.288 1.00 84.94 87 TRP A O 1
ATOM 698 N N . HIS A 1 88 ? -2.702 -4.103 8.615 1.00 78.06 88 HIS A N 1
ATOM 699 C CA . HIS A 1 88 ? -1.327 -3.918 9.037 1.00 78.06 88 HIS A CA 1
ATOM 700 C C . HIS A 1 88 ? -0.993 -4.857 10.206 1.00 78.06 88 HIS A C 1
ATOM 702 O O . HIS A 1 88 ? -1.445 -4.679 11.335 1.00 78.06 88 HIS A O 1
ATOM 708 N N . LYS A 1 89 ? -0.155 -5.870 9.950 1.00 67.50 89 LYS A N 1
ATOM 709 C CA . LYS A 1 89 ? 0.217 -6.904 10.939 1.00 67.50 89 LYS A CA 1
ATOM 710 C C . LYS A 1 89 ? 1.062 -6.377 12.115 1.00 67.50 89 LYS A C 1
ATOM 712 O O . LYS A 1 89 ? 1.302 -7.118 13.068 1.00 67.50 89 LYS A O 1
ATOM 717 N N . ARG A 1 90 ? 1.534 -5.123 12.071 1.00 61.38 90 ARG A N 1
ATOM 718 C CA . ARG A 1 90 ? 2.357 -4.490 13.118 1.00 61.38 90 ARG A CA 1
ATOM 719 C C . ARG A 1 90 ? 1.611 -3.339 13.795 1.00 61.38 90 ARG A C 1
ATOM 721 O O . ARG A 1 90 ? 0.807 -2.649 13.182 1.00 61.38 90 ARG A O 1
ATOM 728 N N . VAL A 1 91 ? 1.917 -3.099 15.069 1.00 52.28 91 VAL A N 1
ATOM 729 C CA . VAL A 1 91 ? 1.438 -1.910 15.796 1.00 52.28 91 VAL A CA 1
ATOM 730 C C . VAL A 1 91 ? 1.934 -0.657 15.056 1.00 52.28 91 VAL A C 1
ATOM 732 O O . VAL A 1 91 ? 3.102 -0.635 14.677 1.00 52.28 91 VAL A O 1
ATOM 735 N N . ASN A 1 92 ? 1.048 0.328 14.838 1.00 54.22 92 ASN A N 1
ATOM 736 C CA . ASN A 1 92 ? 1.144 1.558 14.013 1.00 54.22 92 ASN A CA 1
ATOM 737 C C . ASN A 1 92 ? 2.364 2.497 14.238 1.00 54.22 92 ASN A C 1
ATOM 739 O O . ASN A 1 92 ? 2.252 3.710 14.094 1.00 54.22 92 ASN A O 1
ATOM 743 N N . ASN A 1 93 ? 3.547 2.001 14.585 1.00 51.94 93 ASN A N 1
ATOM 744 C CA . ASN A 1 93 ? 4.671 2.819 15.045 1.00 51.94 93 ASN A CA 1
ATOM 745 C C . ASN A 1 93 ? 5.347 3.657 13.940 1.00 51.94 93 ASN A C 1
ATOM 747 O O . ASN A 1 93 ? 6.222 4.458 14.261 1.00 51.94 93 ASN A O 1
ATOM 751 N N . GLY A 1 94 ? 4.972 3.484 12.667 1.00 57.41 94 GLY A N 1
ATOM 752 C CA . GLY A 1 94 ? 5.581 4.182 11.526 1.00 57.41 94 GLY A CA 1
ATOM 753 C C . GLY A 1 94 ? 4.621 4.984 10.646 1.00 57.41 94 GLY A C 1
ATOM 754 O O . GLY A 1 94 ? 5.095 5.702 9.770 1.00 57.41 94 GLY A O 1
ATOM 755 N N . LEU A 1 95 ? 3.304 4.884 10.868 1.00 69.62 95 LEU A N 1
ATOM 756 C CA . LEU A 1 95 ? 2.313 5.614 10.076 1.00 69.62 95 LEU A CA 1
ATOM 757 C C . LEU A 1 95 ? 2.255 7.066 10.541 1.00 69.62 95 LEU A C 1
ATOM 759 O O . LEU A 1 95 ? 2.010 7.346 11.716 1.00 69.62 95 LEU A O 1
ATOM 763 N N . GLN A 1 96 ? 2.494 7.992 9.621 1.00 72.44 96 GLN A N 1
ATOM 764 C CA . GLN A 1 96 ? 2.458 9.424 9.895 1.00 72.44 96 GLN A CA 1
ATOM 765 C C . GLN A 1 96 ? 1.464 10.105 8.966 1.00 72.44 96 GLN A C 1
ATOM 767 O O . GLN A 1 96 ? 1.485 9.872 7.760 1.00 72.44 96 GLN A O 1
ATOM 772 N N . ALA A 1 97 ? 0.610 10.951 9.543 1.00 73.50 97 ALA A N 1
ATOM 773 C CA . ALA A 1 97 ? -0.327 11.769 8.792 1.00 73.50 97 ALA A CA 1
ATOM 774 C C . ALA A 1 97 ? 0.356 13.071 8.357 1.00 73.50 97 ALA A C 1
ATOM 776 O O . ALA A 1 97 ? 0.790 13.856 9.204 1.00 73.50 97 ALA A O 1
ATOM 777 N N . TYR A 1 98 ? 0.432 13.310 7.050 1.00 74.62 98 TYR A N 1
ATOM 778 C CA . TYR A 1 98 ? 1.012 14.527 6.482 1.00 74.62 98 TYR A CA 1
ATOM 779 C C . TYR A 1 98 ? 0.059 15.234 5.539 1.00 74.62 98 TYR A C 1
ATOM 781 O O . TYR A 1 98 ? -0.713 14.601 4.823 1.00 74.62 98 TYR A O 1
ATOM 789 N N . LYS A 1 99 ? 0.158 16.561 5.512 1.00 80.00 99 LYS A N 1
ATOM 790 C CA . LYS A 1 99 ? -0.650 17.422 4.662 1.00 80.00 99 LYS A CA 1
ATOM 791 C C . LYS A 1 99 ? 0.138 17.784 3.404 1.00 80.00 99 LYS A C 1
ATOM 793 O O . LYS A 1 99 ? 1.191 18.398 3.522 1.00 80.00 99 LYS A O 1
ATOM 798 N N . LEU A 1 100 ? -0.329 17.390 2.218 1.00 76.88 100 LEU A N 1
ATOM 799 C CA . LEU A 1 100 ? 0.314 17.737 0.939 1.00 76.88 100 LEU A CA 1
ATOM 800 C C . LEU A 1 100 ? -0.432 18.883 0.256 1.00 76.88 100 LEU A C 1
ATOM 802 O O . LEU A 1 100 ? -1.649 18.793 0.098 1.00 76.88 100 LEU A O 1
ATOM 806 N N . ARG A 1 101 ? 0.282 19.917 -0.201 1.00 77.94 101 ARG A N 1
ATOM 807 C CA . ARG A 1 101 ? -0.277 21.026 -0.990 1.00 77.94 101 ARG A CA 1
ATOM 808 C C . ARG A 1 101 ? 0.538 21.282 -2.256 1.00 77.94 101 ARG A C 1
ATOM 810 O O . ARG A 1 101 ? 1.740 21.512 -2.211 1.00 77.94 101 ARG A O 1
ATOM 817 N N . ASN A 1 102 ? -0.140 21.315 -3.399 1.00 72.50 102 ASN A N 1
ATOM 818 C CA . ASN A 1 102 ? 0.469 21.655 -4.683 1.00 72.50 102 ASN A CA 1
ATOM 819 C C . ASN A 1 102 ? 0.039 23.061 -5.126 1.00 72.50 102 ASN A C 1
ATOM 821 O O . ASN A 1 102 ? -1.150 23.304 -5.339 1.00 72.50 102 ASN A O 1
ATOM 825 N N . TYR A 1 103 ? 0.997 23.979 -5.288 1.00 66.38 103 TYR A N 1
ATOM 826 C CA . TYR A 1 103 ? 0.723 25.357 -5.709 1.00 66.38 103 TYR A CA 1
ATOM 827 C C . TYR A 1 103 ? 0.307 25.477 -7.190 1.00 66.38 103 TYR A C 1
ATOM 829 O O . TYR A 1 103 ? -0.327 26.462 -7.570 1.00 66.38 103 TYR A O 1
ATOM 837 N N . HIS A 1 104 ? 0.594 24.468 -8.023 1.00 61.00 104 HIS A N 1
ATOM 838 C CA . HIS A 1 104 ? 0.278 24.436 -9.456 1.00 61.00 104 HIS A CA 1
ATOM 839 C C . HIS A 1 104 ? -0.688 23.290 -9.786 1.00 61.00 104 HIS A C 1
ATOM 841 O O . HIS A 1 104 ? -0.354 22.280 -10.402 1.00 61.00 104 HIS A O 1
ATOM 847 N N . LEU A 1 105 ? -1.941 23.499 -9.389 1.00 53.88 105 LEU A N 1
ATOM 848 C CA . LEU A 1 105 ? -3.076 22.570 -9.469 1.00 53.88 105 LEU A CA 1
ATOM 849 C C . LEU A 1 105 ? -3.358 21.917 -10.833 1.00 53.88 105 LEU A C 1
ATOM 851 O O . LEU A 1 105 ? -4.080 20.925 -10.890 1.00 53.88 105 LEU A O 1
ATOM 855 N N . ALA A 1 106 ? -2.836 22.464 -11.931 1.00 52.16 106 ALA A N 1
ATOM 856 C CA . ALA A 1 106 ? -3.127 21.975 -13.276 1.00 52.16 106 ALA A CA 1
ATOM 857 C C . ALA A 1 106 ? -2.280 20.755 -13.693 1.00 52.16 106 ALA A C 1
ATOM 859 O O . ALA A 1 106 ? -2.645 20.082 -14.654 1.00 52.16 106 ALA A O 1
ATOM 860 N N . GLU A 1 107 ? -1.177 20.443 -12.996 1.00 61.12 107 GLU A N 1
ATOM 861 C CA . GLU A 1 107 ? -0.161 19.502 -13.503 1.00 61.12 107 GLU A CA 1
ATOM 862 C C . GLU A 1 107 ? 0.333 18.487 -12.457 1.00 61.12 107 GLU A C 1
ATOM 864 O O . GLU A 1 107 ? 1.513 18.160 -12.394 1.00 61.12 107 GLU A O 1
ATOM 869 N N . LEU A 1 108 ? -0.576 17.927 -11.653 1.00 61.66 108 LEU A N 1
ATOM 870 C CA . LEU A 1 108 ? -0.256 16.928 -10.620 1.00 61.66 108 LEU A CA 1
ATOM 871 C C . LEU A 1 108 ? 0.576 15.737 -11.134 1.00 61.66 108 LEU A C 1
ATOM 873 O O . LEU A 1 108 ? 1.439 15.237 -10.419 1.00 61.66 108 LEU A O 1
ATOM 877 N N . ALA A 1 109 ? 0.341 15.301 -12.376 1.00 63.31 109 ALA A N 1
ATOM 878 C CA . ALA A 1 109 ? 1.122 14.234 -13.002 1.00 63.31 109 ALA A CA 1
ATOM 879 C C . ALA A 1 109 ? 2.624 14.568 -13.061 1.00 63.31 109 ALA A C 1
ATOM 881 O O . ALA A 1 109 ? 3.448 13.674 -12.924 1.00 63.31 109 ALA A O 1
ATOM 882 N N . LYS A 1 110 ? 2.984 15.851 -13.193 1.00 65.25 110 LYS A N 1
ATOM 883 C CA . LYS A 1 110 ? 4.382 16.300 -13.157 1.00 65.25 110 LYS A CA 1
ATOM 884 C C . LYS A 1 110 ? 4.942 16.299 -11.733 1.00 65.25 110 LYS A C 1
ATOM 886 O O . LYS A 1 110 ? 6.104 15.985 -11.518 1.00 65.25 110 LYS A O 1
ATOM 891 N N . SER A 1 111 ? 4.094 16.547 -10.736 1.00 71.75 111 SER A N 1
ATOM 892 C CA . SER A 1 111 ? 4.489 16.559 -9.323 1.00 71.75 111 SER A CA 1
ATOM 893 C C . SER A 1 111 ? 4.716 15.172 -8.714 1.00 71.75 111 SER A C 1
ATOM 895 O O . SER A 1 111 ? 5.238 15.088 -7.600 1.00 71.75 111 SER A O 1
ATOM 897 N N . GLN A 1 112 ? 4.385 14.090 -9.434 1.00 74.44 112 GLN A N 1
ATOM 898 C CA . GLN A 1 112 ? 4.668 12.718 -8.994 1.00 74.44 112 GLN A CA 1
ATOM 899 C C . GLN A 1 112 ? 6.165 12.446 -8.818 1.00 74.44 112 GLN A C 1
ATOM 901 O O . GLN A 1 112 ? 6.564 11.556 -8.067 1.00 74.44 112 GLN A O 1
ATOM 906 N N . HIS A 1 113 ? 6.998 13.209 -9.519 1.00 77.75 113 HIS A N 1
ATOM 907 C CA . HIS A 1 113 ? 8.447 13.034 -9.540 1.00 77.75 113 HIS A CA 1
ATOM 908 C C . HIS A 1 113 ? 9.192 14.216 -8.916 1.00 77.75 113 HIS A C 1
ATOM 910 O O . HIS A 1 113 ? 10.424 14.227 -8.883 1.00 77.75 113 HIS A O 1
ATOM 916 N N . ALA A 1 114 ? 8.452 15.187 -8.380 1.00 81.38 114 ALA A N 1
ATOM 917 C CA . ALA A 1 114 ? 9.012 16.377 -7.770 1.00 81.38 114 ALA A CA 1
ATOM 918 C C . ALA A 1 114 ? 9.605 16.088 -6.384 1.00 81.38 114 ALA A C 1
ATOM 920 O O . ALA A 1 114 ? 9.254 15.120 -5.699 1.00 81.38 114 ALA A O 1
ATOM 921 N N . VAL A 1 115 ? 10.507 16.969 -5.955 1.00 86.06 115 VAL A N 1
ATOM 922 C CA . VAL A 1 115 ? 10.907 17.068 -4.550 1.00 86.06 115 VAL A CA 1
ATOM 923 C C . VAL A 1 115 ? 9.902 17.960 -3.830 1.00 86.06 115 VAL A C 1
ATOM 925 O O . VAL A 1 115 ? 9.554 19.046 -4.295 1.00 86.06 115 VAL A O 1
ATOM 928 N N . TRP A 1 116 ? 9.450 17.489 -2.679 1.00 87.69 116 TRP A N 1
ATOM 929 C CA . TRP A 1 116 ? 8.563 18.196 -1.775 1.00 87.69 116 TRP A CA 1
ATOM 930 C C . TRP A 1 116 ? 9.349 18.682 -0.571 1.00 87.69 116 TRP A C 1
ATOM 932 O O . TRP A 1 116 ? 10.351 18.077 -0.189 1.00 87.69 116 TRP A O 1
ATOM 942 N N . TRP A 1 117 ? 8.904 19.767 0.044 1.00 88.62 117 TRP A N 1
ATOM 943 C CA . TRP A 1 117 ? 9.554 20.290 1.235 1.00 88.62 117 TRP A CA 1
ATOM 944 C C . TRP A 1 117 ? 8.562 20.788 2.263 1.00 88.62 117 TRP A C 1
ATOM 946 O O . TRP A 1 117 ? 7.450 21.189 1.925 1.00 88.62 117 TRP A O 1
ATOM 956 N N . ARG A 1 118 ? 8.982 20.766 3.527 1.00 87.38 118 ARG A N 1
ATOM 957 C CA . ARG A 1 118 ? 8.150 21.241 4.627 1.00 87.38 118 ARG A CA 1
ATOM 958 C C . ARG A 1 118 ? 8.009 22.764 4.596 1.00 87.38 118 ARG A C 1
ATOM 960 O O . ARG A 1 118 ? 9.003 23.490 4.596 1.00 87.38 118 ARG A O 1
ATOM 967 N N . GLU A 1 119 ? 6.769 23.230 4.639 1.00 86.50 119 GLU A N 1
ATOM 968 C CA . GLU A 1 119 ? 6.368 24.617 4.852 1.00 86.50 119 GLU A CA 1
ATOM 969 C C . GLU A 1 119 ? 5.299 24.640 5.958 1.00 86.50 119 GLU A C 1
ATOM 971 O O . GLU A 1 119 ? 4.131 24.315 5.745 1.00 86.50 119 GLU A O 1
ATOM 976 N N . GLY A 1 120 ? 5.722 24.960 7.186 1.00 85.44 120 GLY A N 1
ATOM 977 C CA . GLY A 1 120 ? 4.876 24.820 8.374 1.00 85.44 120 GLY A CA 1
ATOM 978 C C . GLY A 1 120 ? 4.525 23.355 8.664 1.00 85.44 120 GLY A C 1
ATOM 979 O O . GLY A 1 120 ? 5.416 22.521 8.860 1.00 85.44 120 GLY A O 1
ATOM 980 N N . ASP A 1 121 ? 3.225 23.059 8.686 1.00 82.19 121 ASP A N 1
ATOM 981 C CA . ASP A 1 121 ? 2.673 21.715 8.917 1.00 82.19 121 ASP A CA 1
ATOM 982 C C . ASP A 1 121 ? 2.372 20.952 7.614 1.00 82.19 121 ASP A C 1
ATOM 984 O O . ASP A 1 121 ? 1.879 19.823 7.649 1.00 82.19 121 ASP A O 1
ATOM 988 N N . GLU A 1 122 ? 2.666 21.554 6.458 1.00 85.00 122 GLU A N 1
ATOM 989 C CA . GLU A 1 122 ? 2.383 20.986 5.140 1.00 85.00 122 GLU A CA 1
ATOM 990 C C . GLU A 1 122 ? 3.683 20.679 4.385 1.00 85.00 122 GLU A C 1
ATOM 992 O O . GLU A 1 122 ? 4.715 21.317 4.591 1.00 85.00 122 GLU A O 1
ATOM 997 N N . PHE A 1 123 ? 3.632 19.701 3.485 1.00 86.69 123 PHE A N 1
ATOM 998 C CA . PHE A 1 123 ? 4.625 19.519 2.437 1.00 86.69 123 PHE A CA 1
ATOM 999 C C . PHE A 1 123 ? 4.111 20.144 1.156 1.00 86.69 123 PHE A C 1
ATOM 1001 O O . PHE A 1 123 ? 2.989 19.871 0.721 1.00 86.69 123 PHE A O 1
ATOM 1008 N N . VAL A 1 124 ? 4.959 20.950 0.533 1.00 86.12 124 VAL A N 1
ATOM 1009 C CA . VAL A 1 124 ? 4.620 21.689 -0.676 1.00 86.12 124 VAL A CA 1
ATOM 1010 C C . VAL A 1 124 ? 5.574 21.377 -1.816 1.00 86.12 124 VAL A C 1
ATOM 1012 O O . VAL A 1 124 ? 6.696 20.917 -1.595 1.00 86.12 124 VAL A O 1
ATOM 1015 N N . THR A 1 125 ? 5.118 21.632 -3.041 1.00 83.69 125 THR A N 1
ATOM 1016 C CA . THR A 1 125 ? 5.953 21.573 -4.242 1.00 83.69 125 THR A CA 1
ATOM 1017 C C . THR A 1 125 ? 5.565 22.659 -5.249 1.00 83.69 125 THR A C 1
ATOM 1019 O O . THR A 1 125 ? 4.416 23.118 -5.278 1.00 83.69 125 THR A O 1
ATOM 1022 N N . ASN A 1 126 ? 6.530 23.090 -6.062 1.00 77.94 126 ASN A N 1
ATOM 1023 C CA . ASN A 1 126 ? 6.344 24.014 -7.178 1.00 77.94 126 ASN A CA 1
ATOM 1024 C C . ASN A 1 126 ? 7.404 23.762 -8.270 1.00 77.94 126 ASN A C 1
ATOM 1026 O O . ASN A 1 126 ? 8.362 23.024 -8.048 1.00 77.94 126 ASN A O 1
ATOM 1030 N N . SER A 1 127 ? 7.255 24.412 -9.427 1.00 73.62 127 SER A N 1
ATOM 1031 C CA . SER A 1 127 ? 8.161 24.253 -10.577 1.00 73.62 127 SER A CA 1
ATOM 1032 C C . SER A 1 127 ? 9.588 24.759 -10.347 1.00 73.62 127 SER A C 1
ATOM 1034 O O . SER A 1 127 ? 10.473 24.474 -11.143 1.00 73.62 127 SER A O 1
ATOM 1036 N N . ASN A 1 128 ? 9.812 25.555 -9.301 1.00 74.12 128 ASN A N 1
ATOM 1037 C CA . ASN A 1 128 ? 11.115 26.142 -8.993 1.00 74.12 128 ASN A CA 1
ATOM 1038 C C . ASN A 1 128 ? 11.946 25.240 -8.064 1.00 74.12 128 ASN A C 1
ATOM 1040 O O . ASN A 1 128 ? 13.138 25.491 -7.876 1.00 74.12 128 ASN A O 1
ATOM 1044 N N . GLY A 1 129 ? 11.334 24.193 -7.501 1.00 74.75 129 GLY A N 1
ATOM 1045 C CA . GLY A 1 129 ? 11.965 23.301 -6.538 1.00 74.75 129 GLY A CA 1
ATOM 1046 C C . GLY A 1 129 ? 12.050 23.887 -5.118 1.00 74.75 129 GLY A C 1
ATOM 1047 O O . GLY A 1 129 ? 11.574 24.996 -4.853 1.00 74.75 129 GLY A O 1
ATOM 1048 N N . PRO A 1 130 ? 12.622 23.123 -4.168 1.00 79.06 130 PRO A N 1
ATOM 1049 C CA . PRO A 1 130 ? 12.685 23.519 -2.766 1.00 79.06 130 PRO A CA 1
ATOM 1050 C C . PRO A 1 130 ? 13.588 24.743 -2.536 1.00 79.06 130 PRO A C 1
ATOM 1052 O O . PRO A 1 130 ? 14.654 24.838 -3.148 1.00 79.06 130 PRO A O 1
ATOM 1055 N N . PRO A 1 131 ? 13.247 25.639 -1.586 1.00 79.94 131 PRO A N 1
ATOM 1056 C CA . PRO A 1 131 ? 14.151 26.688 -1.129 1.00 79.94 131 PRO A CA 1
ATOM 1057 C C . PRO A 1 131 ? 15.467 26.107 -0.602 1.00 79.94 131 PRO A C 1
ATOM 1059 O O . PRO A 1 131 ? 15.474 25.059 0.050 1.00 79.94 131 PRO A O 1
ATOM 1062 N N . VAL A 1 132 ? 16.572 26.836 -0.794 1.00 72.12 132 VAL A N 1
ATOM 1063 C CA . VAL A 1 132 ? 17.917 26.420 -0.347 1.00 72.12 132 VAL A CA 1
ATOM 1064 C C . VAL A 1 132 ? 17.933 26.078 1.147 1.00 72.12 132 VAL A C 1
ATOM 1066 O O . VAL A 1 132 ? 18.464 25.041 1.534 1.00 72.12 132 VAL A O 1
ATOM 1069 N N . VAL A 1 133 ? 17.256 26.888 1.965 1.00 72.69 133 VAL A N 1
ATOM 1070 C CA . VAL A 1 133 ? 17.170 26.738 3.430 1.00 72.69 133 VAL A CA 1
ATOM 1071 C C . VAL A 1 133 ? 16.309 25.561 3.904 1.00 72.69 133 VAL A C 1
ATOM 1073 O O . VAL A 1 133 ? 16.238 25.299 5.104 1.00 72.69 133 VAL A O 1
ATOM 1076 N N . SER A 1 134 ? 15.621 24.860 2.999 1.00 75.50 134 SER A N 1
ATOM 1077 C CA . SER A 1 134 ? 14.761 23.754 3.399 1.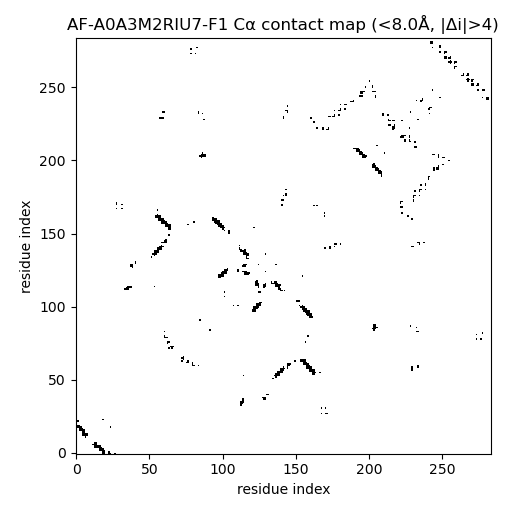00 75.50 134 SER A CA 1
ATOM 1078 C C . SER A 1 134 ? 15.565 22.479 3.650 1.00 75.50 134 SER A C 1
ATOM 1080 O O . SER A 1 134 ? 16.097 21.873 2.716 1.00 75.50 134 SER A O 1
ATOM 1082 N N . ASN A 1 135 ? 15.608 22.065 4.918 1.00 77.06 135 ASN A N 1
ATOM 1083 C CA . ASN A 1 135 ? 16.304 20.860 5.380 1.00 77.06 135 ASN A CA 1
ATOM 1084 C C . ASN A 1 135 ? 15.409 19.608 5.419 1.00 77.06 135 ASN A C 1
ATOM 1086 O O . ASN A 1 135 ? 15.923 18.500 5.555 1.00 77.06 135 ASN A O 1
ATOM 1090 N N . ASP A 1 136 ? 14.086 19.760 5.312 1.00 86.38 136 ASP A N 1
ATOM 1091 C CA . ASP A 1 136 ? 13.133 18.641 5.283 1.00 86.38 136 ASP A CA 1
ATOM 1092 C C . ASP A 1 136 ? 12.590 18.492 3.862 1.00 86.38 136 ASP A C 1
ATOM 1094 O O . ASP A 1 136 ? 11.585 19.104 3.490 1.00 86.38 136 ASP A O 1
ATOM 1098 N N . ARG A 1 137 ? 13.335 17.730 3.055 1.00 87.19 137 ARG A N 1
ATOM 1099 C CA . ARG A 1 137 ? 13.040 17.432 1.651 1.00 87.19 137 ARG A CA 1
ATOM 1100 C C . ARG A 1 137 ? 12.614 15.979 1.521 1.00 87.19 137 ARG A C 1
ATOM 1102 O O . ARG A 1 137 ? 13.297 15.096 2.043 1.00 87.19 137 ARG A O 1
ATOM 1109 N N . GLN A 1 138 ? 11.522 15.733 0.805 1.00 87.69 138 GLN A N 1
ATOM 1110 C CA . GLN A 1 138 ? 10.937 14.405 0.649 1.00 87.69 138 GLN A CA 1
ATOM 1111 C C . GLN A 1 138 ? 10.511 14.127 -0.794 1.00 87.69 138 GLN A C 1
ATOM 1113 O O . GLN A 1 138 ? 10.169 15.035 -1.549 1.00 87.69 138 GLN A O 1
ATOM 1118 N N . ARG A 1 139 ? 10.524 12.854 -1.178 1.00 88.19 139 ARG A N 1
ATOM 1119 C CA . ARG A 1 139 ? 9.865 12.331 -2.375 1.00 88.19 139 ARG A CA 1
ATOM 1120 C C . ARG A 1 139 ? 8.746 11.406 -1.938 1.00 88.19 139 ARG A C 1
ATOM 1122 O O . ARG A 1 139 ? 8.937 10.578 -1.046 1.00 88.19 139 ARG A O 1
ATOM 1129 N N . PHE A 1 140 ? 7.607 11.536 -2.602 1.00 86.88 140 PHE A N 1
ATOM 1130 C CA . PHE A 1 140 ? 6.450 10.696 -2.347 1.00 86.88 140 PHE A CA 1
ATOM 1131 C C . PHE A 1 140 ? 6.283 9.671 -3.468 1.00 86.88 140 PHE A C 1
ATOM 1133 O O . PHE A 1 140 ? 6.394 10.011 -4.644 1.00 86.88 140 PHE A O 1
ATOM 1140 N N . PHE A 1 141 ? 6.044 8.422 -3.082 1.00 87.62 141 PHE A N 1
ATOM 1141 C CA . PHE A 1 141 ? 5.661 7.296 -3.941 1.00 87.62 141 PHE A CA 1
ATOM 1142 C C . PHE A 1 141 ? 4.275 6.791 -3.513 1.00 87.62 141 PHE A C 1
ATOM 1144 O O . PHE A 1 141 ? 3.761 7.218 -2.484 1.00 87.62 141 PHE A O 1
ATOM 1151 N N . GLY A 1 142 ? 3.655 5.882 -4.259 1.00 85.00 142 GLY A N 1
ATOM 1152 C CA . GLY A 1 142 ? 2.296 5.394 -4.007 1.00 85.00 142 GLY A CA 1
ATOM 1153 C C . GLY A 1 142 ? 1.218 6.300 -4.604 1.00 85.00 142 GLY A C 1
ATOM 1154 O O . GLY A 1 142 ? 0.095 6.348 -4.106 1.00 85.00 142 GLY A O 1
ATOM 1155 N N . TRP A 1 143 ? 1.539 7.034 -5.671 1.00 81.38 143 TRP A N 1
ATOM 1156 C CA . TRP A 1 143 ? 0.616 7.986 -6.297 1.00 81.38 143 TRP A CA 1
ATOM 1157 C C . TRP A 1 143 ? -0.581 7.299 -6.965 1.00 81.38 143 TRP A C 1
ATOM 1159 O O . TRP A 1 143 ? -1.641 7.907 -7.117 1.00 81.38 143 TRP A O 1
ATOM 1169 N N . SER A 1 144 ? -0.432 6.022 -7.324 1.00 77.25 144 SER A N 1
ATOM 1170 C CA . SER A 1 144 ? -1.525 5.162 -7.798 1.00 77.25 144 SER A CA 1
ATOM 1171 C C . SER A 1 144 ? -2.659 4.996 -6.779 1.00 77.25 144 SER A C 1
ATOM 1173 O O . SER A 1 144 ? -3.804 4.792 -7.179 1.00 77.25 144 SER A O 1
ATOM 1175 N N . ASN A 1 145 ? -2.380 5.178 -5.484 1.00 76.31 145 ASN A N 1
ATOM 1176 C CA . ASN A 1 145 ? -3.380 5.082 -4.419 1.00 76.31 145 ASN A CA 1
ATOM 1177 C C . ASN A 1 145 ? -4.292 6.319 -4.334 1.00 76.31 145 ASN A C 1
ATOM 1179 O O . ASN A 1 145 ? -5.257 6.334 -3.569 1.00 76.31 145 ASN A O 1
ATOM 1183 N N . MET A 1 146 ? -4.017 7.373 -5.108 1.00 72.81 146 MET A N 1
ATOM 1184 C CA . MET A 1 146 ? -4.834 8.579 -5.095 1.00 72.81 146 MET A CA 1
ATOM 1185 C C . MET A 1 146 ? -6.087 8.458 -5.965 1.00 72.81 146 MET A C 1
ATOM 1187 O O . MET A 1 146 ? -6.019 8.263 -7.181 1.00 72.81 146 MET A O 1
ATOM 1191 N N . LYS A 1 147 ? -7.260 8.710 -5.374 1.00 64.19 147 LYS A N 1
ATOM 1192 C CA . LYS A 1 147 ? -8.509 8.870 -6.131 1.00 64.19 147 LYS A CA 1
ATOM 1193 C C . LYS A 1 147 ? -8.460 10.171 -6.949 1.00 64.19 147 LYS A C 1
ATOM 1195 O O . LYS A 1 147 ? -8.322 11.263 -6.400 1.00 64.19 147 LYS A O 1
ATOM 1200 N N . LYS A 1 148 ? -8.641 10.065 -8.274 1.00 54.69 148 LYS A N 1
ATOM 1201 C CA . LYS A 1 148 ? -8.535 11.173 -9.257 1.00 54.69 148 LYS A CA 1
ATOM 1202 C C . LYS A 1 148 ? -9.391 12.418 -8.946 1.00 54.69 148 LYS A C 1
ATOM 1204 O O . LYS A 1 148 ? -9.101 13.487 -9.474 1.00 54.69 148 LYS A O 1
ATOM 1209 N N . ALA A 1 149 ? -10.443 12.294 -8.135 1.00 52.09 149 ALA A N 1
ATOM 1210 C CA . ALA A 1 149 ? -11.425 13.354 -7.898 1.00 52.09 149 ALA A CA 1
ATOM 1211 C C . ALA A 1 149 ? -11.036 14.375 -6.806 1.00 52.09 149 ALA A C 1
ATOM 1213 O O . ALA A 1 149 ? -11.563 15.484 -6.812 1.00 52.09 149 ALA A O 1
ATOM 1214 N N . LEU A 1 150 ? -10.117 14.039 -5.893 1.00 53.97 150 LEU A N 1
ATOM 1215 C CA . LEU A 1 150 ? -9.903 14.789 -4.642 1.00 53.97 150 LEU A CA 1
ATOM 1216 C C . LEU A 1 150 ? -8.977 16.014 -4.736 1.00 53.97 150 LEU A C 1
ATOM 1218 O O . LEU A 1 150 ? -8.781 16.712 -3.748 1.00 53.97 150 LEU A O 1
ATOM 1222 N N . MET A 1 151 ? -8.402 16.310 -5.903 1.00 55.75 151 MET A N 1
ATOM 1223 C CA . MET A 1 151 ? -7.203 17.164 -5.973 1.00 55.75 151 MET A CA 1
ATOM 1224 C C . MET A 1 151 ? -7.403 18.525 -6.639 1.00 55.75 151 MET A C 1
ATOM 1226 O O . MET A 1 151 ? -6.461 19.119 -7.161 1.00 55.75 151 MET A O 1
ATOM 1230 N N . LYS A 1 152 ? -8.623 19.072 -6.586 1.00 50.47 152 LYS A N 1
ATOM 1231 C CA . LYS A 1 152 ? -8.832 20.499 -6.864 1.00 50.47 152 LYS A CA 1
ATOM 1232 C C . LYS A 1 152 ? -8.682 21.312 -5.579 1.00 50.47 152 LYS A C 1
ATOM 1234 O O . LYS A 1 152 ? -9.624 21.448 -4.813 1.00 50.47 152 LYS A O 1
ATOM 1239 N N . GLY A 1 153 ? -7.509 21.902 -5.389 1.00 52.00 153 GLY A N 1
ATOM 1240 C CA . GLY A 1 153 ? -7.300 23.053 -4.503 1.00 52.00 153 GLY A CA 1
ATOM 1241 C C . GLY A 1 153 ? -7.156 22.733 -3.023 1.00 52.00 153 GLY A C 1
ATOM 1242 O O . GLY A 1 153 ? -7.073 23.661 -2.226 1.00 52.00 153 GLY A O 1
ATOM 1243 N N . LEU A 1 154 ? -7.129 21.458 -2.652 1.00 52.22 154 LEU A N 1
ATOM 1244 C CA . LEU A 1 154 ? -7.158 21.049 -1.260 1.00 52.22 154 LEU A CA 1
ATOM 1245 C C . LEU A 1 154 ? -5.801 20.530 -0.832 1.00 52.22 154 LEU A C 1
ATOM 1247 O O . LEU A 1 154 ? -5.146 19.758 -1.532 1.00 52.22 154 LEU A O 1
ATOM 1251 N N . SER A 1 155 ? -5.400 20.983 0.344 1.00 56.59 155 SER A N 1
ATOM 1252 C CA . SER A 1 155 ? -4.442 20.244 1.123 1.00 56.59 155 SER A CA 1
ATOM 1253 C C . SER A 1 155 ? -5.071 18.901 1.510 1.00 56.59 155 SER A C 1
ATOM 1255 O O . SER A 1 155 ? -6.263 18.830 1.784 1.00 56.59 155 SER A O 1
ATOM 1257 N N . VAL A 1 156 ? -4.304 17.823 1.488 1.00 59.72 156 VAL A N 1
ATOM 1258 C CA . VAL A 1 156 ? -4.849 16.472 1.680 1.00 59.72 156 VAL A CA 1
ATOM 1259 C C . VAL A 1 156 ? -4.021 15.765 2.739 1.00 59.72 156 VAL A C 1
ATOM 1261 O O . VAL A 1 156 ? -2.788 15.821 2.683 1.00 59.72 156 VAL A O 1
ATOM 1264 N N . PHE A 1 157 ? -4.687 15.139 3.708 1.00 59.94 157 PHE A N 1
ATOM 1265 C CA . PHE A 1 157 ? -4.025 14.321 4.717 1.00 59.94 157 PHE A CA 1
ATOM 1266 C C . PHE A 1 157 ? -3.679 12.962 4.112 1.00 59.94 157 PHE A C 1
ATOM 1268 O O . PHE A 1 157 ? -4.463 12.372 3.375 1.00 59.94 157 PHE A O 1
ATOM 1275 N N . HIS A 1 158 ? -2.493 12.458 4.413 1.00 65.50 158 HIS A N 1
ATOM 1276 C CA . HIS A 1 158 ? -2.021 11.187 3.890 1.00 65.50 158 HIS A CA 1
ATOM 1277 C C . HIS A 1 158 ? -1.395 10.382 5.001 1.00 65.50 158 HIS A C 1
ATOM 1279 O O . HIS A 1 158 ? -0.500 10.887 5.677 1.00 65.50 158 HIS A O 1
ATOM 1285 N N . GLU A 1 159 ? -1.804 9.126 5.135 1.00 72.19 159 GLU A N 1
ATOM 1286 C CA . GLU A 1 159 ? -1.004 8.168 5.881 1.00 72.19 159 GLU A CA 1
ATOM 1287 C C . GLU A 1 159 ? 0.200 7.768 5.050 1.00 72.19 159 GLU A C 1
ATOM 1289 O O . GLU A 1 159 ? 0.079 7.313 3.908 1.00 72.19 159 GLU A O 1
ATOM 1294 N N . MET A 1 160 ? 1.372 7.968 5.638 1.00 77.06 160 MET A N 1
ATOM 1295 C CA . MET A 1 160 ? 2.638 7.701 4.993 1.00 77.06 160 MET A CA 1
ATOM 1296 C C . MET A 1 160 ? 3.519 6.805 5.838 1.00 77.06 160 MET A C 1
ATOM 1298 O O . MET A 1 160 ? 3.455 6.824 7.067 1.00 77.06 160 MET A O 1
ATOM 1302 N N . MET A 1 161 ? 4.400 6.086 5.152 1.00 81.25 161 MET A N 1
ATOM 1303 C CA . MET A 1 161 ? 5.452 5.293 5.769 1.00 81.25 161 MET A CA 1
ATOM 1304 C C . MET A 1 161 ? 6.808 5.656 5.157 1.00 81.25 161 MET A C 1
ATOM 1306 O O . MET A 1 161 ? 6.900 5.761 3.928 1.00 81.25 161 MET A O 1
ATOM 1310 N N . PRO A 1 162 ? 7.853 5.867 5.978 1.00 84.81 162 PRO A N 1
ATOM 1311 C CA . PRO A 1 162 ? 9.201 6.059 5.464 1.00 84.81 162 PRO A CA 1
ATOM 1312 C C . PRO A 1 162 ? 9.658 4.804 4.716 1.00 84.81 162 PRO A C 1
ATOM 1314 O O . PRO A 1 162 ? 9.392 3.684 5.147 1.00 84.81 162 PRO A O 1
ATOM 1317 N N . SER A 1 163 ? 10.374 5.000 3.615 1.00 84.69 163 SER A N 1
ATOM 1318 C CA . SER A 1 163 ? 11.082 3.934 2.916 1.00 84.69 163 SER A CA 1
ATOM 1319 C C . SER A 1 163 ? 12.579 4.095 3.135 1.00 84.69 163 SER A C 1
ATOM 1321 O O . SER A 1 163 ? 13.141 5.176 2.951 1.00 84.69 163 SER A O 1
ATOM 1323 N N . ASN A 1 164 ? 13.222 2.994 3.517 1.00 83.25 164 ASN A N 1
ATOM 1324 C CA . ASN A 1 164 ? 14.678 2.909 3.625 1.00 83.25 164 ASN A CA 1
ATOM 1325 C C . ASN A 1 164 ? 15.316 2.348 2.344 1.00 83.25 164 ASN A C 1
ATOM 1327 O O . ASN A 1 164 ? 16.537 2.202 2.272 1.00 83.25 164 ASN A O 1
ATOM 1331 N N . SER A 1 165 ? 14.498 2.012 1.346 1.00 85.88 165 SER A N 1
ATOM 1332 C CA . SER A 1 165 ? 14.955 1.469 0.078 1.00 85.88 165 SER A CA 1
ATOM 1333 C C . SER A 1 165 ? 15.598 2.543 -0.804 1.00 85.88 165 SER A C 1
ATOM 1335 O O . SER A 1 165 ? 15.142 3.691 -0.824 1.00 85.88 165 SER A O 1
ATOM 1337 N N . PRO A 1 166 ? 16.626 2.189 -1.599 1.00 87.88 166 PRO A N 1
ATOM 1338 C CA . PRO A 1 166 ? 17.196 3.099 -2.584 1.00 87.88 166 PRO A CA 1
ATOM 1339 C C . PRO A 1 166 ? 16.134 3.637 -3.549 1.00 87.88 166 PRO A C 1
ATOM 1341 O O . PRO A 1 166 ? 15.124 2.978 -3.817 1.00 87.88 166 PRO A O 1
ATOM 1344 N N . LEU A 1 167 ? 16.393 4.804 -4.143 1.00 85.75 167 LEU A N 1
ATOM 1345 C CA . LEU A 1 167 ? 15.470 5.454 -5.080 1.00 85.75 167 LEU A CA 1
ATOM 1346 C C . LEU A 1 167 ? 15.022 4.522 -6.220 1.00 85.75 167 LEU A C 1
ATOM 1348 O O . LEU A 1 167 ? 13.837 4.452 -6.539 1.00 85.75 167 LEU A O 1
ATOM 1352 N N . LEU A 1 168 ? 15.963 3.760 -6.788 1.00 84.75 168 LEU A N 1
ATOM 1353 C CA . LEU A 1 168 ? 15.686 2.806 -7.865 1.00 84.75 168 LEU A CA 1
ATOM 1354 C C . LEU A 1 168 ? 14.720 1.691 -7.434 1.00 84.75 168 LEU A C 1
ATOM 1356 O O . LEU A 1 168 ? 13.882 1.258 -8.223 1.00 84.75 168 LEU A O 1
ATOM 1360 N N . LEU A 1 169 ? 14.814 1.235 -6.184 1.00 87.94 169 LEU A N 1
ATOM 1361 C CA . LEU A 1 169 ? 13.952 0.175 -5.673 1.00 87.94 169 LEU A CA 1
ATOM 1362 C C . LEU A 1 169 ? 12.544 0.703 -5.384 1.00 87.94 169 LEU A C 1
ATOM 1364 O O . LEU A 1 169 ? 11.564 0.062 -5.753 1.00 87.94 169 LEU A O 1
ATOM 1368 N N . ASN A 1 170 ? 12.433 1.922 -4.848 1.00 88.44 170 ASN A N 1
ATOM 1369 C CA . ASN A 1 170 ? 11.145 2.604 -4.714 1.00 88.44 170 ASN A CA 1
ATOM 1370 C C . ASN A 1 170 ? 10.436 2.789 -6.057 1.00 88.44 170 ASN A C 1
ATOM 1372 O O . ASN A 1 170 ? 9.214 2.651 -6.152 1.00 88.44 170 ASN A O 1
ATOM 1376 N N . TYR A 1 171 ? 11.214 3.046 -7.102 1.00 86.25 171 TYR A N 1
ATOM 1377 C CA . TYR A 1 171 ? 10.704 3.124 -8.453 1.00 86.25 171 TYR A CA 1
ATOM 1378 C C . TYR A 1 171 ? 10.197 1.768 -8.982 1.00 86.25 171 TYR A C 1
ATOM 1380 O O . TYR A 1 171 ? 9.073 1.678 -9.481 1.00 86.25 171 TYR A O 1
ATOM 1388 N N . ALA A 1 172 ? 10.975 0.695 -8.816 1.00 87.69 172 ALA A N 1
ATOM 1389 C CA . ALA A 1 172 ? 10.541 -0.653 -9.188 1.00 87.69 172 ALA A CA 1
ATOM 1390 C C . ALA A 1 172 ? 9.247 -1.066 -8.456 1.00 87.69 172 ALA A C 1
ATOM 1392 O O . ALA A 1 172 ? 8.357 -1.680 -9.042 1.00 87.69 172 ALA A O 1
ATOM 1393 N N . GLN A 1 173 ? 9.115 -0.667 -7.192 1.00 89.88 173 GLN A N 1
ATOM 1394 C CA . GLN A 1 173 ? 7.911 -0.851 -6.388 1.00 89.88 173 GLN A CA 1
ATOM 1395 C C . GLN A 1 173 ? 6.708 -0.036 -6.923 1.00 89.88 173 GLN A C 1
ATOM 1397 O O . GLN A 1 173 ? 5.595 -0.552 -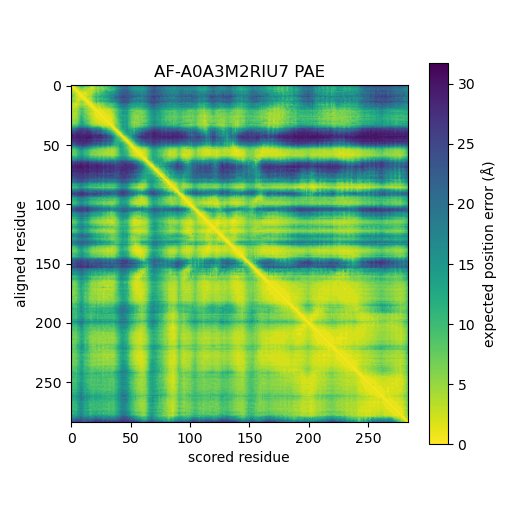6.939 1.00 89.88 173 GLN A O 1
ATOM 1402 N N . GLU A 1 174 ? 6.895 1.195 -7.421 1.00 87.56 174 GLU A N 1
ATOM 1403 C CA . GLU A 1 174 ? 5.817 1.993 -8.049 1.00 87.56 174 GLU A CA 1
ATOM 1404 C C . GLU A 1 174 ? 5.320 1.373 -9.362 1.00 87.56 174 GLU A C 1
ATOM 1406 O O . GLU A 1 174 ? 4.112 1.302 -9.619 1.00 87.56 174 GLU A O 1
ATOM 1411 N N . LEU A 1 175 ? 6.252 0.880 -10.187 1.00 86.50 175 LEU A N 1
ATOM 1412 C CA . LEU A 1 175 ? 5.918 0.106 -11.382 1.00 86.50 175 LEU A CA 1
ATOM 1413 C C . LEU A 1 175 ? 5.116 -1.136 -11.020 1.00 86.50 175 LEU A C 1
ATOM 1415 O O . LEU A 1 175 ? 4.121 -1.435 -11.680 1.00 86.50 175 LEU A O 1
ATOM 1419 N N . TYR A 1 176 ? 5.536 -1.844 -9.972 1.00 88.31 176 TYR A N 1
ATOM 1420 C CA . TYR A 1 176 ? 4.815 -3.002 -9.478 1.00 88.31 176 TYR A CA 1
ATOM 1421 C C . TYR A 1 176 ? 3.397 -2.633 -9.031 1.00 88.31 176 TYR A C 1
ATOM 1423 O O . TYR A 1 176 ? 2.458 -3.288 -9.464 1.00 88.31 176 TYR A O 1
ATOM 1431 N N . SER A 1 177 ? 3.203 -1.571 -8.243 1.00 88.31 177 SER A N 1
ATOM 1432 C CA . SER A 1 177 ? 1.864 -1.115 -7.837 1.00 88.31 177 SER A CA 1
ATOM 1433 C C . SER A 1 177 ? 0.993 -0.724 -9.034 1.00 88.31 177 SER A C 1
ATOM 1435 O O . SER A 1 177 ? -0.191 -1.060 -9.074 1.00 88.31 177 SER A O 1
ATOM 1437 N N . THR A 1 178 ? 1.575 -0.091 -10.056 1.00 86.06 178 THR A N 1
ATOM 1438 C CA . THR A 1 178 ? 0.874 0.237 -11.309 1.00 86.06 178 THR A CA 1
ATOM 1439 C C . THR A 1 178 ? 0.477 -1.023 -12.080 1.00 86.06 178 THR A C 1
ATOM 1441 O O . THR A 1 178 ? -0.650 -1.132 -12.562 1.00 86.06 178 THR A O 1
ATOM 1444 N N . PHE A 1 179 ? 1.384 -1.997 -12.176 1.00 86.62 179 PHE A N 1
ATOM 1445 C CA . PHE A 1 179 ? 1.115 -3.293 -12.789 1.00 86.62 179 PHE A CA 1
ATOM 1446 C C . PHE A 1 179 ? 0.030 -4.055 -12.028 1.00 86.62 179 PHE A C 1
ATOM 1448 O O . PHE A 1 179 ? -0.927 -4.506 -12.650 1.00 86.62 179 PHE A O 1
ATOM 1455 N N . LEU A 1 180 ? 0.149 -4.141 -10.700 1.00 88.19 180 LEU A N 1
ATOM 1456 C CA . LEU A 1 180 ? -0.821 -4.781 -9.819 1.00 88.19 180 LEU A CA 1
ATOM 1457 C C . LEU A 1 180 ? -2.200 -4.155 -10.023 1.00 88.19 180 LEU A C 1
ATOM 1459 O O . LEU A 1 180 ? -3.139 -4.879 -10.318 1.00 88.19 180 LEU A O 1
ATOM 1463 N N . THR A 1 181 ? -2.290 -2.822 -9.994 1.00 87.19 181 THR A N 1
ATOM 1464 C CA . THR A 1 181 ? -3.526 -2.085 -10.298 1.00 87.19 181 THR A CA 1
ATOM 1465 C C . THR A 1 181 ? -4.114 -2.498 -11.647 1.00 87.19 181 THR A C 1
ATOM 1467 O O . THR A 1 181 ? -5.308 -2.747 -11.758 1.00 87.19 181 THR A O 1
ATOM 1470 N N . ALA A 1 182 ? -3.291 -2.559 -12.695 1.00 86.75 182 ALA A N 1
ATOM 1471 C CA . ALA A 1 182 ? -3.763 -2.869 -14.040 1.00 86.75 182 ALA A CA 1
ATOM 1472 C C . ALA A 1 182 ? -4.266 -4.313 -14.172 1.00 86.75 182 ALA A C 1
ATOM 1474 O O . ALA A 1 182 ? -5.281 -4.542 -14.825 1.00 86.75 182 ALA A O 1
ATOM 1475 N N . ILE A 1 183 ? -3.582 -5.290 -13.567 1.00 85.38 183 ILE A N 1
ATOM 1476 C CA . ILE A 1 183 ? -4.016 -6.692 -13.650 1.00 85.38 183 ILE A CA 1
ATOM 1477 C C . ILE A 1 183 ? -5.236 -6.967 -12.778 1.00 85.38 183 ILE A C 1
ATOM 1479 O O . ILE A 1 183 ? -6.042 -7.824 -13.129 1.00 85.38 183 ILE A O 1
ATOM 1483 N N . THR A 1 184 ? -5.393 -6.242 -11.670 1.00 86.81 184 THR A N 1
ATOM 1484 C CA . THR A 1 184 ? -6.516 -6.449 -10.761 1.00 86.81 184 THR A CA 1
ATOM 1485 C C . THR A 1 184 ? -7.787 -5.715 -11.179 1.00 86.81 184 THR A C 1
ATOM 1487 O O . THR A 1 184 ? -8.856 -6.067 -10.703 1.00 86.81 184 THR A O 1
ATOM 1490 N N . GLN A 1 185 ? -7.726 -4.787 -12.140 1.00 84.19 185 GLN A N 1
ATOM 1491 C CA . GLN A 1 185 ? -8.924 -4.168 -12.736 1.00 84.19 185 GLN A CA 1
ATOM 1492 C C . GLN A 1 185 ? -9.896 -5.175 -13.364 1.00 84.19 185 GLN A C 1
ATOM 1494 O O . GLN A 1 185 ? -11.087 -4.896 -13.462 1.00 84.19 185 GLN A O 1
ATOM 1499 N N . ALA A 1 186 ? -9.388 -6.314 -13.837 1.00 82.88 186 ALA A N 1
ATOM 1500 C CA . ALA A 1 186 ? -10.196 -7.382 -14.424 1.00 82.88 186 ALA A CA 1
ATOM 1501 C C . ALA A 1 186 ? -10.585 -8.469 -13.407 1.00 82.88 186 ALA A C 1
ATOM 1503 O O . ALA A 1 186 ? -11.225 -9.451 -13.780 1.00 82.88 186 ALA A O 1
ATOM 1504 N N . VAL A 1 187 ? -10.154 -8.334 -12.152 1.00 85.94 187 VAL A N 1
ATOM 1505 C CA . VAL A 1 187 ? -10.389 -9.310 -11.090 1.00 85.94 187 VAL A CA 1
ATOM 1506 C C . VAL A 1 187 ? -11.633 -8.885 -10.318 1.00 85.94 187 VAL A C 1
ATOM 1508 O O . VAL A 1 187 ? -11.675 -7.784 -9.782 1.00 85.94 187 VAL A O 1
ATOM 1511 N N . GLU A 1 188 ? -12.646 -9.751 -10.270 1.00 83.25 188 GLU A N 1
ATOM 1512 C CA . GLU A 1 188 ? -13.862 -9.517 -9.472 1.00 83.25 188 GLU A CA 1
ATOM 1513 C C . GLU A 1 188 ? -13.640 -9.850 -7.990 1.00 83.25 188 GLU A C 1
ATOM 1515 O O . GLU A 1 188 ? -14.150 -9.155 -7.118 1.00 83.25 188 GLU A O 1
ATOM 1520 N N . ASP A 1 189 ? -12.853 -10.892 -7.714 1.00 83.75 189 ASP A N 1
ATOM 1521 C CA . ASP A 1 189 ? -12.518 -11.356 -6.369 1.00 83.75 189 ASP A CA 1
ATOM 1522 C C . ASP A 1 189 ? -11.051 -11.808 -6.304 1.00 83.75 189 ASP A C 1
ATOM 1524 O O . ASP A 1 189 ? -10.560 -12.503 -7.198 1.00 83.75 189 ASP A O 1
ATOM 1528 N N . LEU A 1 190 ? -10.347 -11.412 -5.238 1.00 84.56 190 LEU A N 1
ATOM 1529 C CA . LEU A 1 190 ? -8.938 -11.762 -5.004 1.00 84.56 190 LEU A CA 1
ATOM 1530 C C . LEU A 1 190 ? -8.761 -13.261 -4.698 1.00 84.56 190 LEU A C 1
ATOM 1532 O O . LEU A 1 190 ? -7.656 -13.798 -4.833 1.00 84.56 190 LEU A O 1
ATOM 1536 N N . GLY A 1 191 ? -9.834 -13.937 -4.281 1.00 85.62 191 GLY A N 1
ATOM 1537 C CA . GLY A 1 191 ? -9.795 -15.296 -3.772 1.00 85.62 191 GLY A CA 1
ATOM 1538 C C . GLY A 1 191 ? -8.976 -15.419 -2.484 1.00 85.62 191 GLY A C 1
ATOM 1539 O O . GLY A 1 191 ? -8.597 -14.434 -1.842 1.00 85.62 191 GLY A O 1
ATOM 1540 N N . GLY A 1 192 ? -8.676 -16.666 -2.117 1.00 86.12 192 GLY A N 1
ATOM 1541 C CA . GLY A 1 192 ? -7.968 -16.995 -0.878 1.00 86.12 192 GLY A CA 1
ATOM 1542 C C . GLY A 1 192 ? -8.836 -16.808 0.368 1.00 86.12 192 GLY A C 1
ATOM 1543 O O . GLY A 1 192 ? -9.854 -16.115 0.350 1.00 86.12 192 GLY A O 1
ATOM 1544 N N . ASN A 1 193 ? -8.454 -17.443 1.477 1.00 88.75 193 ASN A N 1
ATOM 1545 C CA . ASN A 1 193 ? -9.220 -17.289 2.710 1.00 88.75 193 ASN A CA 1
ATOM 1546 C C . ASN A 1 193 ? -8.822 -15.999 3.430 1.00 88.75 193 ASN A C 1
ATOM 1548 O O . ASN A 1 193 ? -7.668 -15.811 3.824 1.00 88.75 193 ASN A O 1
ATOM 1552 N N . SER A 1 194 ? -9.803 -15.126 3.637 1.00 90.31 194 SER A N 1
ATOM 1553 C CA . SER A 1 194 ? -9.671 -13.962 4.508 1.00 90.31 194 SER A CA 1
ATOM 1554 C C . SER A 1 194 ? -9.998 -14.358 5.947 1.00 90.31 194 SER A C 1
ATOM 1556 O O . SER A 1 194 ? -10.997 -15.025 6.194 1.00 90.31 194 SER A O 1
ATOM 1558 N N . GLN A 1 195 ? -9.155 -13.968 6.900 1.00 90.31 195 GLN A N 1
ATOM 1559 C CA . GLN A 1 195 ? -9.326 -14.294 8.318 1.00 90.31 195 GLN A CA 1
ATOM 1560 C C . GLN A 1 195 ? -9.040 -13.077 9.187 1.00 90.31 195 GLN A C 1
ATOM 1562 O O . GLN A 1 195 ? -8.217 -12.226 8.843 1.00 90.31 195 GLN A O 1
ATOM 1567 N N . ALA A 1 196 ? -9.680 -13.022 10.354 1.00 90.81 196 ALA A N 1
ATOM 1568 C CA . ALA A 1 196 ? -9.392 -12.027 11.378 1.00 90.81 196 ALA A CA 1
ATOM 1569 C C . ALA A 1 196 ? -8.745 -12.655 12.614 1.00 90.81 196 ALA A C 1
ATOM 1571 O O . ALA A 1 196 ? -9.180 -13.694 13.109 1.00 90.81 196 ALA A O 1
ATOM 1572 N N . THR A 1 197 ? -7.739 -11.982 13.165 1.00 88.50 197 THR A N 1
ATOM 1573 C CA . THR A 1 197 ? -7.064 -12.374 14.404 1.00 88.50 197 THR A CA 1
ATOM 1574 C C . THR A 1 197 ? -7.090 -11.230 15.406 1.00 88.50 197 THR A C 1
ATOM 1576 O O . THR A 1 197 ? -6.852 -10.071 15.070 1.00 88.50 197 THR A O 1
ATOM 1579 N N . ARG A 1 198 ? -7.348 -11.552 16.676 1.00 84.94 198 ARG A N 1
ATOM 1580 C CA . ARG A 1 198 ? -7.346 -10.573 17.764 1.00 84.94 198 ARG A CA 1
ATOM 1581 C C . ARG A 1 198 ? -6.047 -10.630 18.564 1.00 84.94 198 ARG A C 1
ATOM 1583 O O . ARG A 1 198 ? -5.702 -11.670 19.117 1.00 84.94 198 ARG A O 1
ATOM 1590 N N . TYR A 1 199 ? -5.420 -9.472 18.743 1.00 82.38 199 TYR A N 1
ATOM 1591 C CA . TYR A 1 199 ? -4.221 -9.259 19.550 1.00 82.38 199 TYR A CA 1
ATOM 1592 C C . TYR A 1 199 ? -4.530 -8.290 20.703 1.00 82.38 199 TYR A C 1
ATOM 1594 O O . TYR A 1 199 ? -4.295 -7.086 20.627 1.00 82.38 199 TYR A O 1
ATOM 1602 N N . GLY A 1 200 ? -5.112 -8.798 21.794 1.00 80.25 200 GLY A N 1
ATOM 1603 C CA . GLY A 1 200 ? -5.476 -7.970 22.952 1.00 80.25 200 GLY A CA 1
ATOM 1604 C C . GLY A 1 200 ? -6.611 -6.977 22.654 1.00 80.25 200 GLY A C 1
ATOM 1605 O O . GLY A 1 200 ? -7.767 -7.388 22.499 1.00 80.25 200 GLY A O 1
ATOM 1606 N N . GLU A 1 201 ? -6.303 -5.674 22.629 1.00 76.00 201 GLU A N 1
ATOM 1607 C CA . GLU A 1 201 ? -7.236 -4.610 22.201 1.00 76.00 201 GLU A CA 1
ATOM 1608 C C . GLU A 1 201 ? -7.193 -4.355 20.677 1.00 76.00 201 GLU A C 1
ATOM 1610 O O . GLU A 1 201 ? -8.017 -3.596 20.177 1.00 76.00 201 GLU A O 1
ATOM 1615 N N . PHE A 1 202 ? -6.296 -5.010 19.932 1.00 79.00 202 PHE A N 1
ATOM 1616 C CA . PHE A 1 202 ? -6.152 -4.850 18.481 1.00 79.00 202 PHE A CA 1
ATOM 1617 C C . PHE A 1 202 ? -6.793 -6.007 17.709 1.00 79.00 202 PHE A C 1
ATOM 1619 O O . PHE A 1 202 ? -6.849 -7.140 18.196 1.00 79.00 202 PHE A O 1
ATOM 1626 N N . ILE A 1 203 ? -7.265 -5.726 16.497 1.00 84.12 203 ILE A N 1
ATOM 1627 C CA . ILE A 1 203 ? -7.829 -6.707 15.563 1.00 84.12 203 ILE A CA 1
ATOM 1628 C C . ILE A 1 203 ? -7.106 -6.516 14.235 1.00 84.12 203 ILE A C 1
ATOM 1630 O O . ILE A 1 203 ? -7.062 -5.397 13.734 1.00 84.12 203 ILE A O 1
ATOM 1634 N N . GLY A 1 204 ? -6.533 -7.596 13.710 1.00 86.88 204 GLY A N 1
ATOM 1635 C CA . GLY A 1 204 ? -5.888 -7.634 12.404 1.00 86.88 204 GLY A CA 1
ATOM 1636 C C . GLY A 1 204 ? -6.624 -8.574 11.451 1.00 86.88 204 GLY A C 1
ATOM 1637 O O . GLY A 1 204 ? -7.251 -9.535 11.898 1.00 86.88 204 GLY A O 1
ATOM 1638 N N . ALA A 1 205 ? -6.525 -8.316 10.155 1.00 89.38 205 ALA A N 1
ATOM 1639 C CA . ALA A 1 205 ? -7.007 -9.159 9.074 1.00 89.38 205 ALA A CA 1
ATOM 1640 C C . ALA A 1 205 ? -5.844 -9.603 8.181 1.00 89.38 205 ALA A C 1
ATOM 1642 O O . ALA A 1 205 ? -4.827 -8.918 8.057 1.00 89.38 205 ALA A O 1
ATOM 1643 N N . SER A 1 206 ? -6.011 -10.760 7.556 1.00 90.06 206 SER A N 1
ATOM 1644 C CA . SER A 1 206 ? -5.099 -11.305 6.554 1.00 90.06 206 SER A CA 1
ATOM 1645 C C . SER A 1 206 ? -5.894 -11.989 5.453 1.00 90.06 206 SER A C 1
ATOM 1647 O O . SER A 1 206 ? -6.986 -12.491 5.709 1.00 90.06 206 SER A O 1
ATOM 1649 N N . ASN A 1 207 ? -5.329 -12.035 4.252 1.00 92.50 207 ASN A N 1
ATOM 1650 C CA . ASN A 1 207 ? -5.853 -12.789 3.121 1.00 92.50 207 ASN A CA 1
ATOM 1651 C C . ASN A 1 207 ? -4.710 -13.627 2.537 1.00 92.50 207 ASN A C 1
ATOM 1653 O O . ASN A 1 207 ? -3.623 -13.097 2.313 1.00 92.50 207 ASN A O 1
ATOM 1657 N N . GLU A 1 208 ? -4.951 -14.921 2.317 1.00 93.00 208 GLU A N 1
ATOM 1658 C CA . GLU A 1 208 ? -3.923 -15.866 1.853 1.00 93.00 208 GLU A CA 1
ATOM 1659 C C . GLU A 1 208 ? -3.287 -15.445 0.521 1.00 93.00 208 GLU A C 1
ATOM 1661 O O . GLU A 1 208 ? -2.062 -15.423 0.418 1.00 93.00 208 GLU A O 1
ATOM 1666 N N . THR A 1 209 ? -4.085 -15.032 -0.469 1.00 92.31 209 THR A N 1
ATOM 1667 C CA . THR A 1 209 ? -3.574 -14.590 -1.776 1.00 92.31 209 THR A CA 1
ATOM 1668 C C . THR A 1 209 ? -2.671 -13.367 -1.630 1.00 92.31 209 THR A C 1
ATOM 1670 O O . THR A 1 209 ? -1.588 -13.301 -2.211 1.00 92.31 209 THR A O 1
ATOM 1673 N N . VAL A 1 210 ? -3.086 -12.385 -0.828 1.00 92.19 210 VAL A N 1
ATOM 1674 C CA . VAL A 1 210 ? -2.272 -11.190 -0.574 1.00 92.19 210 VAL A CA 1
ATOM 1675 C C . VAL A 1 210 ? -1.001 -11.525 0.196 1.00 92.19 210 VAL A C 1
ATOM 1677 O O . VAL A 1 210 ? 0.057 -10.979 -0.117 1.00 92.19 210 VAL A O 1
ATOM 1680 N N . ASP A 1 211 ? -1.077 -12.440 1.157 1.00 92.38 211 ASP A N 1
ATOM 1681 C CA . ASP A 1 211 ? 0.083 -12.907 1.909 1.00 92.38 211 ASP A CA 1
ATOM 1682 C C . ASP A 1 211 ? 1.092 -13.622 0.997 1.00 92.38 211 ASP A C 1
ATOM 1684 O O . ASP A 1 211 ? 2.296 -13.389 1.118 1.00 92.38 211 ASP A O 1
ATOM 1688 N N . GLU A 1 212 ? 0.627 -14.426 0.036 1.00 92.69 212 GLU A N 1
ATOM 1689 C CA . GLU A 1 212 ? 1.474 -15.052 -0.985 1.00 92.69 212 GLU A CA 1
ATOM 1690 C C . GLU A 1 212 ? 2.133 -14.017 -1.900 1.00 92.69 212 GLU A C 1
ATOM 1692 O O . GLU A 1 212 ? 3.334 -14.102 -2.172 1.00 92.69 212 GLU A O 1
ATOM 1697 N N . ILE A 1 213 ? 1.377 -13.004 -2.335 1.00 91.75 213 ILE A N 1
ATOM 1698 C CA . ILE A 1 213 ? 1.906 -11.899 -3.137 1.00 91.75 213 ILE A CA 1
ATOM 1699 C C . ILE A 1 213 ? 2.993 -11.152 -2.353 1.00 91.75 213 ILE A C 1
ATOM 1701 O O . ILE A 1 213 ? 4.098 -10.960 -2.861 1.00 91.75 213 ILE A O 1
ATOM 1705 N N . GLN A 1 214 ? 2.721 -10.760 -1.106 1.00 92.81 214 GLN 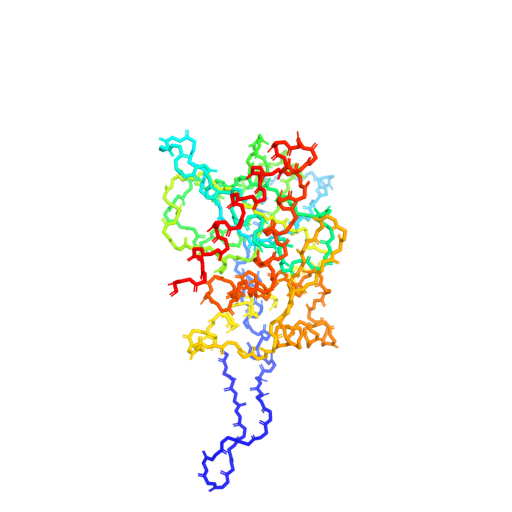A N 1
ATOM 1706 C CA . GLN A 1 214 ? 3.692 -10.073 -0.250 1.00 92.81 214 GLN A CA 1
ATOM 1707 C C . GLN A 1 214 ? 4.936 -10.934 -0.009 1.00 92.81 214 GLN A C 1
ATOM 1709 O O . GLN A 1 214 ? 6.060 -10.446 -0.141 1.00 92.81 214 GLN A O 1
ATOM 1714 N N . ALA A 1 215 ? 4.759 -12.225 0.278 1.00 93.12 215 ALA A N 1
ATOM 1715 C CA . ALA A 1 215 ? 5.863 -13.160 0.447 1.00 93.12 215 ALA A CA 1
ATOM 1716 C C . ALA A 1 215 ? 6.706 -13.278 -0.831 1.00 93.12 215 ALA A C 1
ATOM 1718 O O . ALA A 1 215 ? 7.936 -13.318 -0.753 1.00 93.12 215 ALA A O 1
ATOM 1719 N N . ALA A 1 216 ? 6.083 -13.283 -2.011 1.00 91.38 216 ALA A N 1
ATOM 1720 C CA . ALA A 1 216 ? 6.798 -13.286 -3.281 1.00 91.38 216 ALA A CA 1
ATOM 1721 C C . ALA A 1 216 ? 7.642 -12.015 -3.460 1.00 91.38 216 ALA A C 1
ATOM 1723 O O . ALA A 1 216 ? 8.802 -12.118 -3.854 1.00 91.38 216 ALA A O 1
ATOM 1724 N N . LEU A 1 217 ? 7.121 -10.833 -3.117 1.00 90.75 217 LEU A N 1
ATOM 1725 C CA . LEU A 1 217 ? 7.889 -9.585 -3.202 1.00 90.75 217 LEU A CA 1
ATOM 1726 C C . LEU A 1 217 ? 9.121 -9.598 -2.287 1.00 90.75 217 LEU A C 1
ATOM 1728 O O . LEU A 1 217 ? 10.222 -9.249 -2.722 1.00 90.75 217 LEU A O 1
ATOM 1732 N N . VAL A 1 218 ? 8.945 -10.064 -1.049 1.00 91.88 218 VAL A N 1
ATOM 1733 C CA . VAL A 1 218 ? 10.020 -10.124 -0.050 1.00 91.88 218 VAL A CA 1
ATOM 1734 C C . VAL A 1 218 ? 11.072 -11.164 -0.423 1.00 91.88 218 VAL A C 1
ATOM 1736 O O . VAL A 1 218 ? 12.263 -10.867 -0.472 1.00 91.88 218 VAL A O 1
ATOM 1739 N N . THR A 1 219 ? 10.654 -12.391 -0.738 1.00 93.00 219 THR A N 1
ATOM 1740 C CA . THR A 1 219 ? 11.580 -13.494 -1.056 1.00 93.00 219 THR A CA 1
ATOM 1741 C C . THR A 1 219 ? 12.354 -13.270 -2.353 1.00 93.00 219 THR A C 1
ATOM 1743 O O . THR A 1 219 ? 13.448 -13.809 -2.515 1.00 93.00 219 THR A O 1
ATOM 1746 N N . ARG A 1 220 ? 11.814 -12.463 -3.274 1.00 88.12 220 ARG A N 1
ATOM 1747 C CA . ARG A 1 220 ? 12.490 -12.056 -4.514 1.00 88.12 220 ARG A CA 1
ATOM 1748 C C . ARG A 1 220 ? 13.323 -10.783 -4.362 1.00 88.12 220 ARG A C 1
ATOM 1750 O O . ARG A 1 220 ? 13.956 -10.378 -5.332 1.00 88.12 220 ARG A O 1
ATOM 1757 N N . GLY A 1 221 ? 13.357 -10.187 -3.169 1.00 85.94 221 GLY A N 1
ATOM 1758 C CA . GLY A 1 221 ? 14.194 -9.032 -2.853 1.00 85.94 221 GLY A CA 1
ATOM 1759 C C . GLY A 1 221 ? 13.700 -7.712 -3.442 1.00 85.94 221 GLY A C 1
ATOM 1760 O O . GLY A 1 221 ? 14.498 -6.786 -3.566 1.00 85.94 221 GLY A O 1
ATOM 1761 N N . LEU A 1 222 ? 12.417 -7.607 -3.817 1.00 86.12 222 LEU A N 1
ATOM 1762 C CA . LEU A 1 222 ? 11.860 -6.341 -4.305 1.00 86.12 222 LEU A CA 1
ATOM 1763 C C . LEU A 1 222 ? 11.620 -5.347 -3.160 1.00 86.12 222 LEU A C 1
ATOM 1765 O O . LEU A 1 222 ? 11.660 -4.136 -3.370 1.00 86.12 222 LEU A O 1
ATOM 1769 N N . CYS A 1 223 ? 11.333 -5.840 -1.958 1.00 88.88 223 CYS A N 1
ATOM 1770 C CA . CYS A 1 223 ? 11.016 -4.998 -0.813 1.00 88.88 223 CYS A CA 1
ATOM 1771 C C . CYS A 1 223 ? 11.158 -5.762 0.510 1.00 88.88 223 CYS A C 1
ATOM 1773 O O . CYS A 1 223 ? 11.212 -6.994 0.521 1.00 88.88 223 CYS A O 1
ATOM 1775 N N . ASP A 1 224 ? 11.195 -5.042 1.630 1.00 89.56 224 ASP A N 1
ATOM 1776 C CA . ASP A 1 224 ? 10.990 -5.654 2.945 1.00 89.56 224 ASP A CA 1
ATOM 1777 C C . ASP A 1 224 ? 9.492 -5.904 3.225 1.00 89.56 224 ASP A C 1
ATOM 1779 O O . ASP A 1 224 ? 8.632 -5.680 2.372 1.00 89.56 224 ASP A O 1
ATOM 1783 N N . ALA A 1 225 ? 9.168 -6.427 4.410 1.00 88.00 225 ALA A N 1
ATOM 1784 C CA . ALA A 1 225 ? 7.790 -6.759 4.772 1.00 88.00 225 ALA A CA 1
ATOM 1785 C C . ALA A 1 225 ? 6.870 -5.529 4.900 1.00 88.00 225 ALA A C 1
ATOM 1787 O O . ALA A 1 225 ? 5.692 -5.615 4.554 1.00 88.00 225 ALA A O 1
ATOM 1788 N N . ASP A 1 226 ? 7.390 -4.399 5.383 1.00 85.75 226 ASP A N 1
ATOM 1789 C CA . ASP A 1 226 ? 6.598 -3.179 5.562 1.00 85.75 226 ASP A CA 1
ATOM 1790 C C . ASP A 1 226 ? 6.356 -2.524 4.191 1.00 85.75 226 ASP A C 1
ATOM 1792 O O . ASP A 1 226 ? 5.247 -2.120 3.845 1.00 85.75 226 ASP A O 1
ATOM 1796 N N . GLU A 1 227 ? 7.366 -2.519 3.329 1.00 87.75 227 GLU A N 1
ATOM 1797 C CA . GLU A 1 227 ? 7.236 -2.065 1.949 1.00 87.75 227 GLU A CA 1
ATOM 1798 C C . GLU A 1 227 ? 6.351 -2.993 1.100 1.00 87.75 227 GLU A C 1
ATOM 1800 O O . GLU A 1 227 ? 5.597 -2.507 0.254 1.00 87.75 227 GLU A O 1
ATOM 1805 N N . ALA A 1 228 ? 6.352 -4.308 1.355 1.00 90.50 228 ALA A N 1
ATOM 1806 C CA . ALA A 1 228 ? 5.424 -5.244 0.715 1.00 90.50 228 ALA A CA 1
ATOM 1807 C C . ALA A 1 228 ? 3.974 -4.883 1.045 1.00 90.50 228 ALA A C 1
ATOM 1809 O O . ALA A 1 228 ? 3.126 -4.841 0.149 1.00 90.50 228 ALA A O 1
ATOM 1810 N N . PHE A 1 229 ? 3.700 -4.556 2.312 1.00 89.19 229 PHE A N 1
ATOM 1811 C CA . PHE A 1 229 ? 2.415 -4.009 2.735 1.00 89.19 229 PHE A CA 1
ATOM 1812 C C . PHE A 1 229 ? 2.086 -2.722 1.965 1.00 89.19 229 PHE A C 1
ATOM 1814 O O . PHE A 1 229 ? 1.017 -2.640 1.357 1.00 89.19 229 PHE A O 1
ATOM 1821 N N . ALA A 1 230 ? 3.020 -1.764 1.903 1.00 87.31 230 ALA A N 1
ATOM 1822 C CA . ALA A 1 230 ? 2.816 -0.479 1.228 1.00 87.31 230 ALA A CA 1
ATOM 1823 C C . ALA A 1 230 ? 2.493 -0.601 -0.266 1.00 87.31 230 ALA A C 1
ATOM 1825 O O . ALA A 1 230 ? 1.769 0.228 -0.813 1.00 87.31 230 ALA A O 1
ATOM 1826 N N . CYS A 1 231 ? 3.036 -1.618 -0.935 1.00 88.94 231 CYS A N 1
ATOM 1827 C CA . CYS A 1 231 ? 2.825 -1.831 -2.364 1.00 88.94 231 CYS A CA 1
ATOM 1828 C C . CYS A 1 231 ? 1.516 -2.569 -2.676 1.00 88.94 231 CYS A C 1
ATOM 1830 O O . CYS A 1 231 ? 0.956 -2.392 -3.760 1.00 88.94 231 CYS A O 1
ATOM 1832 N N . THR A 1 232 ? 1.042 -3.418 -1.758 1.00 90.50 232 THR A N 1
ATOM 1833 C CA . THR A 1 232 ? -0.039 -4.384 -2.025 1.00 90.50 232 THR A CA 1
ATOM 1834 C C . THR A 1 232 ? -1.368 -3.994 -1.394 1.00 90.50 232 THR A C 1
ATOM 1836 O O . THR A 1 232 ? -2.385 -4.022 -2.088 1.00 90.50 232 THR A O 1
ATOM 1839 N N . ILE A 1 233 ? -1.382 -3.609 -0.114 1.00 90.06 233 ILE A N 1
ATOM 1840 C CA . ILE A 1 233 ? -2.623 -3.349 0.626 1.00 90.06 233 ILE A CA 1
ATOM 1841 C C . ILE A 1 233 ? -3.322 -2.085 0.120 1.00 90.06 233 ILE A C 1
ATOM 1843 O O . ILE A 1 233 ? -4.489 -2.198 -0.260 1.00 90.06 233 ILE A O 1
ATOM 1847 N N . PRO A 1 234 ? -2.655 -0.914 0.027 1.00 87.00 234 PRO A N 1
ATOM 1848 C CA . PRO A 1 234 ? -3.275 0.281 -0.544 1.00 87.00 234 PRO A CA 1
ATOM 1849 C C . PRO A 1 234 ? -3.840 0.049 -1.950 1.00 87.00 234 PRO A C 1
ATOM 1851 O O . PRO A 1 234 ? -4.997 0.369 -2.224 1.00 87.00 234 PRO A O 1
ATOM 1854 N N . THR A 1 235 ? -3.058 -0.601 -2.816 1.00 87.38 235 THR A N 1
ATOM 1855 C CA . THR A 1 235 ? -3.452 -0.909 -4.194 1.00 87.38 235 THR A CA 1
ATOM 1856 C C . THR A 1 235 ? -4.696 -1.797 -4.239 1.00 87.38 235 THR A C 1
ATOM 1858 O O . THR A 1 235 ? -5.675 -1.474 -4.901 1.00 87.38 235 THR A O 1
ATOM 1861 N N . SER A 1 236 ? -4.699 -2.906 -3.500 1.00 87.94 236 SER A N 1
ATOM 1862 C CA . SER A 1 236 ? -5.818 -3.858 -3.518 1.00 87.94 236 SER A CA 1
ATOM 1863 C C . SER A 1 236 ? -7.082 -3.252 -2.906 1.00 87.94 236 SER A C 1
ATOM 1865 O O . SER A 1 236 ? -8.187 -3.470 -3.397 1.00 87.94 236 SER A O 1
ATOM 1867 N N . ARG A 1 237 ? -6.920 -2.423 -1.870 1.00 84.12 237 ARG A N 1
ATOM 1868 C CA . ARG A 1 237 ? -8.021 -1.713 -1.217 1.00 84.12 237 ARG A CA 1
ATOM 1869 C C . ARG A 1 237 ? -8.635 -0.641 -2.111 1.00 84.12 237 ARG A C 1
ATOM 1871 O O . ARG A 1 237 ? -9.855 -0.553 -2.186 1.00 84.12 237 ARG A O 1
ATOM 1878 N N . THR A 1 238 ? -7.827 0.152 -2.815 1.00 79.75 238 THR A N 1
ATOM 1879 C CA . THR A 1 238 ? -8.351 1.170 -3.747 1.00 79.75 238 THR A CA 1
ATOM 1880 C C . THR A 1 238 ? -9.112 0.562 -4.926 1.00 79.75 238 THR A C 1
ATOM 1882 O O . THR A 1 238 ? -9.966 1.238 -5.495 1.00 79.75 238 THR A O 1
ATOM 1885 N N . GLN A 1 239 ? -8.854 -0.710 -5.249 1.00 80.81 239 GLN A N 1
ATOM 1886 C CA . GLN A 1 239 ? -9.622 -1.496 -6.221 1.00 80.81 239 GLN A CA 1
ATOM 1887 C C . GLN A 1 239 ? -10.840 -2.224 -5.615 1.00 80.81 239 GLN A C 1
ATOM 1889 O O . GLN A 1 239 ? -11.551 -2.900 -6.345 1.00 80.81 239 GLN A O 1
ATOM 1894 N N . GLY A 1 240 ? -11.098 -2.107 -4.307 1.00 82.56 240 GLY A N 1
ATOM 1895 C CA . GLY A 1 240 ? -12.231 -2.768 -3.645 1.00 82.56 240 GLY A CA 1
ATOM 1896 C C . GLY A 1 240 ? -12.047 -4.269 -3.389 1.00 82.56 240 GLY A C 1
ATOM 1897 O O . GLY A 1 240 ? -12.992 -4.938 -2.996 1.00 82.56 240 GLY A O 1
ATOM 1898 N N . LEU A 1 241 ? -10.837 -4.805 -3.564 1.00 86.25 241 LEU A N 1
ATOM 1899 C CA . LEU A 1 241 ? -10.578 -6.252 -3.506 1.00 86.25 241 LEU A CA 1
ATOM 1900 C C . LEU A 1 241 ? -10.298 -6.768 -2.088 1.00 86.25 241 LEU A C 1
ATOM 1902 O O . LEU A 1 241 ? -10.136 -7.965 -1.874 1.00 86.25 241 LEU A O 1
ATOM 1906 N N . LEU A 1 242 ? -10.195 -5.863 -1.114 1.00 85.81 242 LEU A N 1
ATOM 1907 C CA . LEU A 1 242 ? -9.936 -6.183 0.286 1.00 85.81 242 LEU A CA 1
ATOM 1908 C C . LEU A 1 242 ? -11.108 -5.748 1.157 1.00 85.81 242 LEU A C 1
ATOM 1910 O O . LEU A 1 242 ? -11.081 -4.679 1.771 1.00 85.81 242 LEU A O 1
ATOM 1914 N N . GLN A 1 243 ? -12.123 -6.605 1.225 1.00 82.38 243 GLN A N 1
ATOM 1915 C CA . GLN A 1 243 ? -13.238 -6.433 2.147 1.00 82.38 243 GLN A CA 1
ATOM 1916 C C . GLN A 1 243 ? -12.882 -6.949 3.552 1.00 82.38 243 GLN A C 1
ATOM 1918 O O . GLN A 1 243 ? -12.230 -7.992 3.688 1.00 82.38 243 GLN A O 1
ATOM 1923 N N . PRO A 1 244 ? -13.278 -6.237 4.622 1.00 84.44 244 PRO A N 1
ATOM 1924 C CA . PRO A 1 244 ? -13.106 -6.714 5.987 1.00 84.44 244 PRO A CA 1
ATOM 1925 C C . PRO A 1 244 ? -13.748 -8.097 6.208 1.00 84.44 244 PRO A C 1
ATOM 1927 O O . PRO A 1 244 ? -14.944 -8.261 5.944 1.00 84.44 244 PRO A O 1
ATOM 1930 N N . PRO A 1 245 ? -13.017 -9.078 6.777 1.00 88.25 245 PRO A N 1
ATOM 1931 C CA . PRO A 1 245 ? -13.602 -10.373 7.118 1.00 88.25 245 PRO A CA 1
ATOM 1932 C C . PRO A 1 245 ? -14.782 -10.206 8.083 1.00 88.25 245 PRO A C 1
ATOM 1934 O O . PRO A 1 245 ? -14.710 -9.410 9.028 1.00 88.25 245 PRO A O 1
ATOM 1937 N N . GLU A 1 246 ? -15.849 -10.992 7.917 1.00 88.75 246 GLU A N 1
ATOM 1938 C CA . GLU A 1 246 ? -17.002 -10.952 8.828 1.00 88.75 246 GLU A CA 1
ATOM 1939 C C . GLU A 1 246 ? -16.587 -11.200 10.286 1.00 88.75 246 GLU A C 1
ATOM 1941 O O . GLU A 1 246 ? -17.120 -10.573 11.213 1.00 88.75 246 GLU A O 1
ATOM 1946 N N . GLU A 1 247 ? -15.580 -12.058 10.511 1.00 90.44 247 GLU A N 1
ATOM 1947 C CA . GLU A 1 247 ? -15.068 -12.292 11.857 1.00 90.44 247 GLU A CA 1
ATOM 1948 C C . GLU A 1 247 ? -14.450 -11.030 12.461 1.00 90.44 247 GLU A C 1
ATOM 1950 O O . GLU A 1 247 ? -14.625 -10.795 13.658 1.00 90.44 247 GLU A O 1
ATOM 1955 N N . ALA A 1 248 ? -13.787 -10.182 11.663 1.00 89.06 248 ALA A N 1
ATOM 1956 C CA . ALA A 1 248 ? -13.239 -8.914 12.142 1.00 89.06 248 ALA A CA 1
ATOM 1957 C C . ALA A 1 248 ? -14.368 -8.017 12.657 1.00 89.06 248 ALA A C 1
ATOM 1959 O O . ALA A 1 248 ? -14.310 -7.531 13.788 1.00 89.06 248 ALA A O 1
ATOM 1960 N N . ILE A 1 249 ? -15.447 -7.875 11.883 1.00 89.12 249 ILE A N 1
ATOM 1961 C CA . ILE A 1 249 ? -16.620 -7.069 12.252 1.00 89.12 249 ILE A CA 1
ATOM 1962 C C . ILE A 1 249 ? -17.245 -7.580 13.556 1.00 89.12 249 ILE A C 1
ATOM 1964 O O . ILE A 1 249 ? -17.579 -6.797 14.456 1.00 89.12 249 ILE A O 1
ATOM 1968 N N . ALA A 1 250 ? -17.372 -8.902 13.693 1.00 91.06 250 ALA A N 1
ATOM 1969 C CA . ALA A 1 250 ? -17.875 -9.529 14.908 1.00 91.06 250 ALA A CA 1
ATOM 1970 C C . ALA A 1 250 ? -16.942 -9.297 16.113 1.00 91.06 250 ALA A C 1
ATOM 1972 O O . ALA A 1 250 ? -17.416 -9.032 17.224 1.00 91.06 250 ALA A O 1
ATOM 1973 N N . MET A 1 251 ? -15.621 -9.366 15.918 1.00 91.50 251 MET A N 1
ATOM 1974 C CA . MET A 1 251 ? -14.628 -9.099 16.963 1.00 91.50 251 MET A CA 1
ATOM 1975 C C . MET A 1 251 ? -14.663 -7.640 17.426 1.00 91.50 251 MET A C 1
ATOM 1977 O O . MET A 1 251 ? -14.643 -7.404 18.639 1.00 91.50 251 MET A O 1
ATOM 1981 N N . VAL A 1 252 ? -14.783 -6.678 16.502 1.00 89.12 252 VAL A N 1
ATOM 1982 C CA . VAL A 1 252 ? -14.915 -5.248 16.828 1.00 89.12 252 VAL A CA 1
ATOM 1983 C C . VAL A 1 252 ? -16.169 -5.017 17.669 1.00 89.12 252 VAL A C 1
ATOM 1985 O O . VAL A 1 252 ? -16.100 -4.360 18.708 1.00 89.12 252 VAL A O 1
ATOM 1988 N N . GLY A 1 253 ? -17.298 -5.625 17.286 1.00 90.44 253 GLY A N 1
ATOM 1989 C CA . GLY A 1 253 ? -18.543 -5.547 18.055 1.00 90.44 253 GLY A CA 1
ATOM 1990 C C . GLY A 1 253 ? -18.390 -6.057 19.487 1.00 90.44 253 GLY A C 1
ATOM 1991 O O . GLY A 1 253 ? -18.710 -5.346 20.437 1.00 90.44 253 GLY A O 1
ATOM 1992 N N . LYS A 1 254 ? -17.800 -7.245 19.663 1.00 92.25 254 LYS A N 1
ATOM 1993 C CA . LYS A 1 254 ? -17.539 -7.806 21.000 1.00 92.25 254 LYS A CA 1
ATOM 1994 C C . LYS A 1 254 ? -16.612 -6.916 21.834 1.00 92.25 254 LYS A C 1
ATOM 1996 O O . LYS A 1 254 ? -16.775 -6.827 23.053 1.00 92.25 254 LYS A O 1
ATOM 2001 N N . LEU A 1 255 ? -15.616 -6.283 21.213 1.00 90.12 255 LEU A N 1
ATOM 2002 C CA . LEU A 1 255 ? -14.700 -5.376 21.904 1.00 90.12 255 LEU A CA 1
ATOM 200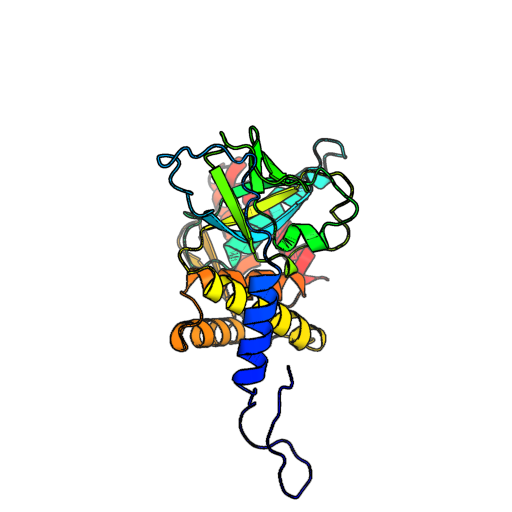3 C C . LEU A 1 255 ? -15.414 -4.091 22.350 1.00 90.12 255 LEU A C 1
ATOM 2005 O O . LEU A 1 255 ? -15.240 -3.669 23.497 1.00 90.12 255 LEU A O 1
ATOM 2009 N N . ALA A 1 256 ? -16.270 -3.529 21.493 1.00 90.12 256 ALA A N 1
ATOM 2010 C CA . ALA A 1 256 ? -17.119 -2.392 21.832 1.00 90.12 256 ALA A CA 1
ATOM 2011 C C . ALA A 1 256 ? -18.015 -2.720 23.040 1.00 90.12 256 ALA A C 1
ATOM 2013 O O . ALA A 1 256 ? -17.974 -2.009 24.047 1.00 90.12 256 ALA A O 1
ATOM 2014 N N . ASP A 1 257 ? -18.730 -3.847 23.005 1.00 93.81 257 ASP A N 1
ATOM 2015 C CA . ASP A 1 257 ? -19.620 -4.283 24.090 1.00 93.81 257 ASP A CA 1
ATOM 2016 C C . ASP A 1 257 ? -18.886 -4.453 25.431 1.00 93.81 257 ASP A C 1
ATOM 2018 O O . ASP A 1 257 ? -19.423 -4.152 26.501 1.00 93.81 257 ASP A O 1
ATOM 2022 N N . ASN A 1 258 ? -17.632 -4.911 25.402 1.00 91.88 258 ASN A N 1
ATOM 2023 C CA . ASN A 1 258 ? -16.813 -5.020 26.608 1.00 91.88 258 ASN A CA 1
ATOM 2024 C C . ASN A 1 258 ? -16.485 -3.644 27.206 1.00 91.88 258 ASN A C 1
ATOM 2026 O O . ASN A 1 258 ? -16.568 -3.471 28.424 1.00 91.88 258 ASN A O 1
ATOM 2030 N N . HIS A 1 259 ? -16.152 -2.650 26.379 1.00 90.19 259 HIS A N 1
ATOM 2031 C CA . HIS A 1 259 ? -15.925 -1.284 26.858 1.00 90.19 259 HIS A CA 1
ATOM 2032 C C . HIS A 1 259 ? -17.206 -0.607 27.342 1.00 90.19 259 HIS A C 1
ATOM 2034 O O . HIS A 1 259 ? -17.156 0.129 28.331 1.00 90.19 259 HIS A O 1
ATOM 2040 N N . LEU A 1 260 ? -18.348 -0.920 26.727 1.00 92.56 260 LEU A N 1
ATOM 2041 C CA . LEU A 1 260 ? -19.662 -0.493 27.199 1.00 92.56 260 LEU A CA 1
ATOM 2042 C C . LEU A 1 260 ? -19.927 -1.000 28.626 1.00 92.56 260 LEU A C 1
ATOM 2044 O O . LEU A 1 260 ? -20.222 -0.208 29.521 1.00 92.56 260 LEU A O 1
ATOM 2048 N N . LYS A 1 261 ? -19.724 -2.302 28.878 1.00 95.12 261 LYS A N 1
ATOM 2049 C CA . LYS A 1 261 ? -19.867 -2.911 30.218 1.00 95.12 261 LYS A CA 1
ATOM 2050 C C . LYS A 1 261 ? -18.927 -2.292 31.256 1.00 95.12 261 LYS A C 1
ATOM 2052 O O . LYS A 1 261 ? -19.297 -2.144 32.417 1.00 95.12 261 LYS A O 1
ATOM 2057 N N . GLN A 1 262 ? -17.726 -1.897 30.837 1.00 93.44 262 GLN A N 1
ATOM 2058 C CA . GLN A 1 262 ? -16.733 -1.226 31.685 1.00 93.44 262 GLN A CA 1
ATOM 2059 C C . GLN A 1 262 ? -16.981 0.285 31.852 1.00 93.44 262 GLN A C 1
ATOM 2061 O O . GLN A 1 262 ? -16.163 0.958 32.478 1.00 93.44 262 GLN A O 1
ATOM 2066 N N . LYS A 1 263 ? -18.070 0.835 31.290 1.00 94.25 263 LYS A N 1
ATOM 2067 C CA . LYS A 1 263 ? -18.384 2.277 31.277 1.00 94.25 263 LYS A CA 1
ATOM 2068 C C . LYS A 1 263 ? -17.273 3.139 30.656 1.00 94.25 263 LYS A C 1
ATOM 2070 O O . LYS A 1 263 ? -17.112 4.309 30.995 1.00 94.25 263 LYS A O 1
ATOM 2075 N N . ARG A 1 264 ? -16.491 2.570 29.732 1.00 90.06 264 ARG A N 1
ATOM 2076 C CA . ARG A 1 264 ? -15.447 3.268 28.966 1.00 90.06 264 ARG A CA 1
ATOM 2077 C C . ARG A 1 264 ? -16.051 3.845 27.684 1.00 90.06 264 ARG A C 1
ATOM 2079 O O . ARG A 1 264 ? -15.769 3.368 26.587 1.00 90.06 264 ARG A O 1
ATOM 2086 N N . TRP A 1 265 ? -16.891 4.867 27.835 1.00 86.88 265 TRP A N 1
ATOM 2087 C CA . TRP A 1 265 ? -17.733 5.419 26.763 1.00 86.88 265 TRP A CA 1
ATOM 2088 C C . TRP A 1 265 ? -16.953 5.868 25.524 1.00 86.88 265 TRP A C 1
ATOM 2090 O O . TRP A 1 265 ? -17.347 5.527 24.415 1.00 86.88 265 TRP A O 1
ATOM 2100 N N . ASN A 1 266 ? -15.810 6.540 25.700 1.00 83.69 266 ASN A N 1
ATOM 2101 C CA . ASN A 1 266 ? -14.994 7.010 24.573 1.00 83.69 266 ASN A CA 1
ATOM 2102 C C . ASN A 1 266 ? -14.449 5.846 23.730 1.00 83.69 266 ASN A C 1
ATOM 2104 O O . ASN A 1 266 ? -14.500 5.893 22.504 1.00 83.69 266 ASN A O 1
ATOM 2108 N N . LYS A 1 267 ? -13.977 4.770 24.380 1.00 82.62 267 LYS A N 1
ATOM 2109 C CA . LYS A 1 267 ? -13.495 3.570 23.675 1.00 82.62 267 LYS A CA 1
ATOM 2110 C C . LYS A 1 267 ? -14.637 2.825 22.983 1.00 82.62 267 LYS A C 1
ATOM 2112 O O . LYS A 1 267 ? -14.467 2.353 21.865 1.00 82.62 267 LYS A O 1
ATOM 2117 N N . TYR A 1 268 ? -15.797 2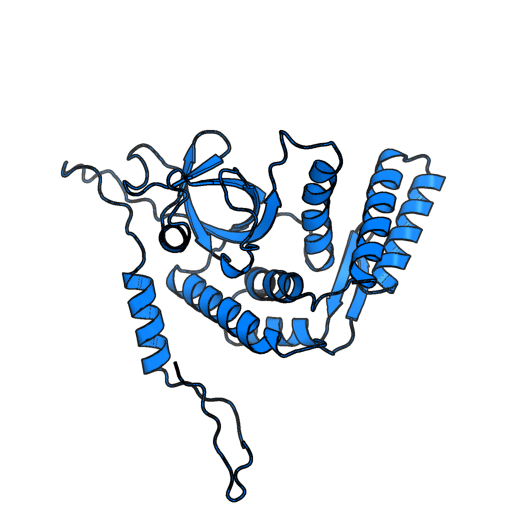.735 23.636 1.00 86.44 268 TYR A N 1
ATOM 2118 C CA . TYR A 1 268 ? -16.996 2.157 23.032 1.00 86.44 268 TYR A CA 1
ATOM 2119 C C . TYR A 1 268 ? -17.412 2.920 21.770 1.00 86.44 268 TYR A C 1
ATOM 2121 O O . TYR A 1 268 ? -17.569 2.299 20.725 1.00 86.44 268 TYR A O 1
ATOM 2129 N N . ALA A 1 269 ? -17.536 4.248 21.852 1.00 85.25 269 ALA A N 1
ATOM 2130 C CA . ALA A 1 269 ? -17.945 5.083 20.726 1.00 85.25 269 ALA A CA 1
ATOM 2131 C C . ALA A 1 269 ? -16.995 4.929 19.527 1.00 85.25 269 ALA A C 1
ATOM 2133 O O . ALA A 1 269 ? -17.459 4.717 18.410 1.00 85.25 269 ALA A O 1
ATOM 2134 N N . GLY A 1 270 ? -15.677 4.933 19.767 1.00 82.62 270 GLY A N 1
ATOM 2135 C CA . GLY A 1 270 ? -14.681 4.718 18.712 1.00 82.62 270 GLY A CA 1
ATOM 2136 C C . GLY A 1 270 ? -14.845 3.373 17.992 1.00 82.62 270 GLY A C 1
ATOM 2137 O O . GLY A 1 270 ? -14.882 3.329 16.765 1.00 82.62 270 GLY A O 1
ATOM 2138 N N . LEU A 1 271 ? -15.018 2.275 18.734 1.00 85.06 271 LEU A N 1
ATOM 2139 C CA . LEU A 1 271 ? -15.184 0.941 18.139 1.00 85.06 271 LEU A CA 1
ATOM 2140 C C . LEU A 1 271 ? -16.560 0.722 17.502 1.00 85.06 271 LEU A C 1
ATOM 2142 O O . LEU A 1 271 ? -16.663 0.015 16.502 1.00 85.06 271 LEU A O 1
ATOM 2146 N N . ALA A 1 272 ? -17.621 1.305 18.062 1.00 86.62 272 ALA A N 1
ATOM 2147 C CA . ALA A 1 272 ? -18.959 1.229 17.485 1.00 86.62 272 ALA A CA 1
ATOM 2148 C C . ALA A 1 272 ? -19.009 1.952 16.132 1.00 86.62 272 ALA A C 1
ATOM 2150 O O . ALA A 1 272 ? -19.494 1.381 15.155 1.00 86.62 272 ALA A O 1
ATOM 2151 N N . ASN A 1 273 ? -18.424 3.153 16.055 1.00 83.81 273 ASN A N 1
ATOM 2152 C CA . ASN A 1 273 ? -18.277 3.885 14.799 1.00 83.81 273 ASN A CA 1
ATOM 2153 C C . ASN A 1 273 ? -17.429 3.100 13.796 1.00 83.81 273 ASN A C 1
ATOM 2155 O O . ASN A 1 273 ? -17.819 2.974 12.637 1.00 83.81 273 ASN A O 1
ATOM 2159 N N . TRP A 1 274 ? -16.320 2.501 14.242 1.00 82.88 274 TRP A N 1
ATOM 2160 C CA . TRP A 1 274 ? -15.500 1.651 13.380 1.00 82.88 274 TRP A CA 1
ATOM 2161 C C . TRP A 1 274 ? -16.287 0.462 12.816 1.00 82.88 274 TRP A C 1
ATOM 2163 O O . TRP A 1 274 ? -16.268 0.230 11.612 1.00 82.88 274 TRP A O 1
ATOM 2173 N N . ARG A 1 275 ? -17.061 -0.245 13.650 1.00 86.00 275 ARG A N 1
ATOM 2174 C CA . ARG A 1 275 ? -17.890 -1.378 13.209 1.00 86.00 275 ARG A CA 1
ATOM 2175 C C . ARG A 1 275 ? -18.934 -0.979 12.167 1.00 86.00 275 ARG A C 1
ATOM 2177 O O . ARG A 1 275 ? -19.107 -1.702 11.192 1.00 86.00 275 ARG A O 1
ATOM 2184 N N . ILE A 1 276 ? -19.643 0.132 12.383 1.00 83.75 276 ILE A N 1
ATOM 2185 C CA . ILE A 1 276 ? -20.653 0.638 11.435 1.00 83.75 276 ILE A CA 1
ATOM 2186 C C . ILE A 1 276 ? -20.017 0.891 10.064 1.00 83.75 276 ILE A C 1
ATOM 2188 O O . ILE A 1 276 ? -20.634 0.612 9.041 1.00 83.75 276 ILE A O 1
ATOM 2192 N N . ARG A 1 277 ? -18.772 1.370 10.043 1.00 76.94 277 ARG A N 1
ATOM 2193 C CA . ARG A 1 277 ? -18.032 1.654 8.810 1.00 76.94 277 ARG A CA 1
ATOM 2194 C C . ARG A 1 277 ? -17.580 0.387 8.095 1.00 76.94 277 ARG A C 1
ATOM 2196 O O . ARG A 1 277 ? -17.851 0.261 6.912 1.00 76.94 277 ARG A O 1
ATOM 2203 N N . LEU A 1 278 ? -17.030 -0.593 8.818 1.00 80.19 278 LEU A N 1
ATOM 2204 C CA . LEU A 1 278 ? -16.700 -1.899 8.225 1.00 80.19 278 LEU A CA 1
ATOM 2205 C C . LEU A 1 278 ? -17.931 -2.570 7.588 1.00 80.19 278 LEU A C 1
ATOM 2207 O O . LEU A 1 278 ? -17.823 -3.221 6.558 1.00 80.19 278 LEU A O 1
ATOM 2211 N N . LEU A 1 279 ? -19.114 -2.388 8.184 1.00 81.38 279 LEU A N 1
ATOM 2212 C CA . LEU A 1 279 ? -20.374 -2.882 7.623 1.00 81.38 279 LEU A CA 1
ATOM 2213 C C . LEU A 1 279 ? -20.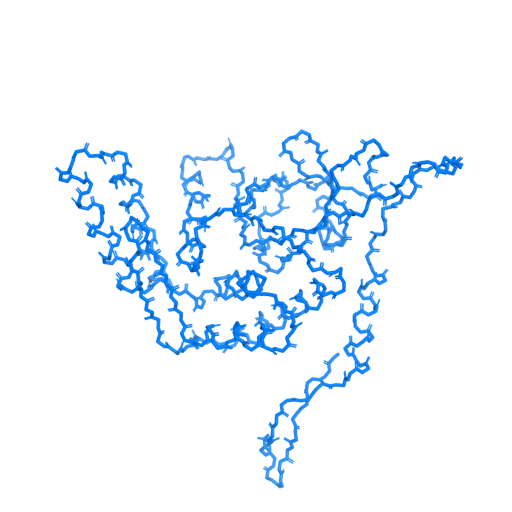812 -2.133 6.357 1.00 81.38 279 LEU A C 1
ATOM 2215 O O . LEU 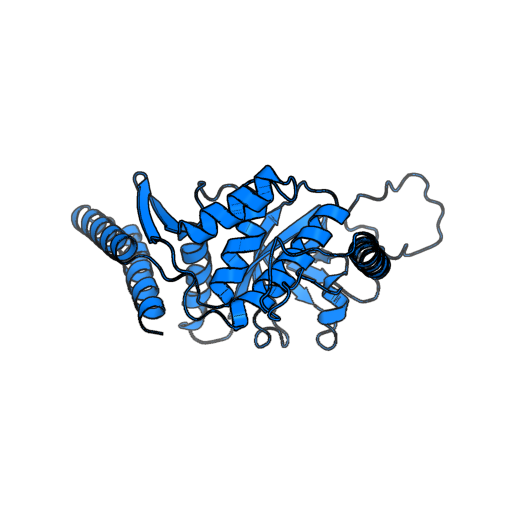A 1 279 ? -21.533 -2.710 5.552 1.00 81.38 279 LEU A O 1
ATOM 2219 N N . ARG A 1 280 ? -20.418 -0.867 6.182 1.00 75.25 280 ARG A N 1
ATOM 2220 C CA . ARG A 1 280 ? -20.747 -0.072 4.991 1.00 75.25 280 ARG A CA 1
ATOM 2221 C C . ARG A 1 280 ? -19.980 -0.568 3.767 1.00 75.25 280 ARG A C 1
ATOM 2223 O O . ARG A 1 280 ? -20.576 -0.674 2.702 1.00 75.25 280 ARG A O 1
ATOM 2230 N N . ASP A 1 281 ? -18.712 -0.919 3.955 1.00 65.88 281 ASP A N 1
ATOM 2231 C CA . ASP A 1 281 ? -17.825 -1.381 2.881 1.00 65.88 281 ASP A CA 1
ATOM 2232 C C . ASP A 1 281 ? -18.113 -2.824 2.434 1.00 65.88 281 ASP A C 1
ATOM 2234 O O . ASP A 1 281 ? -17.807 -3.189 1.307 1.00 65.88 281 ASP A O 1
ATOM 2238 N N . ASN A 1 282 ? -18.739 -3.646 3.286 1.00 59.78 282 ASN A N 1
ATOM 2239 C CA . ASN A 1 282 ? -19.146 -5.013 2.924 1.00 59.78 282 ASN A CA 1
ATOM 2240 C C . ASN A 1 282 ? -20.418 -5.080 2.061 1.00 59.78 282 ASN A C 1
ATOM 2242 O O . ASN A 1 282 ? -20.796 -6.162 1.620 1.00 59.78 282 ASN A O 1
ATOM 2246 N N . VAL A 1 283 ? -21.130 -3.963 1.874 1.00 53.22 283 VAL A N 1
ATOM 2247 C CA . VAL A 1 283 ? -22.422 -3.921 1.156 1.00 53.22 283 VAL A CA 1
ATOM 2248 C C . VAL A 1 283 ? -22.300 -3.242 -0.222 1.00 53.22 283 VAL A C 1
ATOM 2250 O O . VAL A 1 283 ? -23.270 -3.223 -0.980 1.00 53.22 283 VAL A O 1
ATOM 2253 N N . SER A 1 284 ? -21.123 -2.703 -0.560 1.00 42.03 284 SER A N 1
ATOM 2254 C CA . SER A 1 284 ? -20.789 -2.119 -1.871 1.00 42.03 284 SER A CA 1
ATOM 2255 C C . SER A 1 284 ? -20.078 -3.113 -2.773 1.00 42.03 284 SER A C 1
ATOM 2257 O O . SER A 1 284 ? -20.416 -3.127 -3.975 1.00 42.03 284 SER A O 1
#

Mean predicted aligned error: 10.24 Å

pLDDT: mean 76.89, std 14.35, range [41.03, 95.12]